Protein 3FWB (pdb70)

Foldseek 3Di:
DPDVLVVPADPVRLVQLVVLLVVLPPVVPQKAAQVSLQSSCVSVVDHDDPVVSQVLQVVQVPDPPRIDGSVSSSVVVSVVNVVDDLLVVLQVVQCQLVVVPPQWRALVSQVVVCVVVVHDDDSVVSQCVCVVQPPPVPSTGGSVSSSVVSVVD/DVVVVVVVVVVVVVVVVVVVVVVVVVVVVVVVVVVVVVVVVVVCVVVVVVVVVD/DCVVVVLVVVCVVVCVVVVLVVLLVVLCVVVCLVVVLVCLLVVLVVVDPDPDPVVSCVVSVVVSVVPDDPVSVVVSVVSVVVSVVVPDDD

Organism: Saccharomyces cerevisiae (strain ATCC 204508 / S288c) (NCBI:txid559292)

InterPro domains:
  IPR002048 EF-hand domain [PF13499] (23-85)
  IPR002048 EF-hand domain [PF13499] (96-158)
  IPR002048 EF-hand domain [PS50222] (20-55)
  IPR002048 EF-hand domain [PS50222] (93-128)
  IPR002048 EF-hand domain [PS50222] (129-161)
  IPR002048 EF-hand domain [SM00054] (24-52)
  IPR002048 EF-hand domain [SM00054] (60-88)
  IPR002048 EF-hand domain [SM00054] (97-125)
  IPR002048 EF-hand domain [SM00054] (133-161)
  IPR002048 EF-hand domain [cd00051] (97-157)
  IPR011992 EF-hand domain pair [SSF47473] (17-159)
  IPR018247 EF-Hand 1, calcium-binding site [PS00018] (33-45)
  IPR018247 EF-Hand 1, calcium-binding site [PS00018] (142-154)
  IPR050230 Calmodulin/Myosin light chain/Troponin C-like [PTHR23048] (16-157)

GO terms:
  GO:0005825 half bridge of spindle pole body (C, IDA)
  GO:0070390 transcription export complex 2 (C, IDA)
  GO:0043161 proteasome-mediated ubiquitin-dependent protein catabolic process (P, IMP)
  GO:0030474 spindle pole body duplication (P, IMP)
  GO:0042802 identical protein binding (F, IPI)
  GO:0005515 protein binding (F, IPI)
  GO:0048193 Golgi vesicle transport (P, IDA)
  GO:0005635 nuclear envelope (C, EXP)

Solvent-accessible surface area: 17112 Å² total; per-residue (Å²): 158,98,34,87,13,59,98,110,9,99,132,64,23,43,93,11,0,114,67,1,6,47,19,0,12,78,111,132,55,26,46,0,60,50,95,35,0,81,8,0,2,43,0,1,46,31,129,30,46,137,171,73,1,83,93,28,6,95,125,63,33,107,112,60,130,127,38,2,94,54,76,22,0,34,26,10,0,0,82,61,3,66,176,41,82,94,78,66,15,6,79,138,0,6,95,39,0,5,68,54,141,84,38,78,0,18,49,121,1,0,99,61,0,4,174,72,48,64,56,124,41,75,62,108,80,4,131,38,14,7,138,129,50,28,137,84,68,67,48,53,0,38,60,111,5,0,30,50,4,4,79,127,105,97,158,76,86,169,53,122,82,52,4,50,68,1,0,111,82,13,3,66,57,4,9,76,67,37,0,62,43,12,0,6,49,2,9,0,60,34,39,24,43,52,25,4,24,103,36,7,0,58,68,2,79,93,85,113,153,81,48,71,123,6,83,120,98,3,94,126,46,32,41,6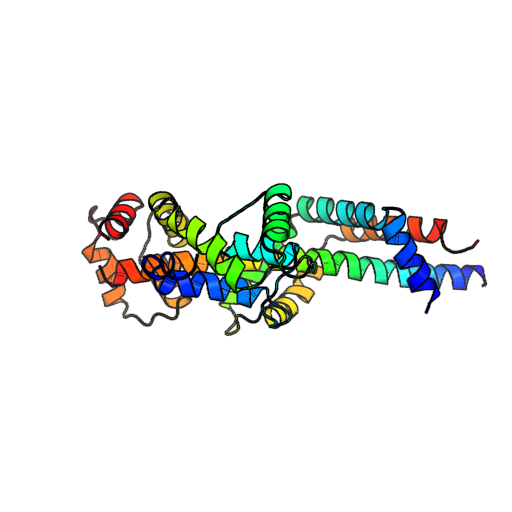5,117,106,3,12,66,64,2,97,52,74,1,122,148,50,25,0,34,93,71,0,46,87,34,0,118,55,16,44,103,135,44,188,25,88,77,15,87,87,0,15,70,46,0,38,72,98,0,66,148,86,17,41,101,77,5,68,90,47,0,15,128,54,0,88,104,20,0,90,159,46,17,127,162

B-factor: mean 58.98, std 15.82, range [30.56, 118.45]

Structure (mmCIF, N/CA/C/O backbone):
data_3FWB
#
_entry.id   3FWB
#
_cell.length_a   53.535
_cell.length_b   60.062
_cell.length_c   77.300
_cell.angle_alpha   90.000
_cell.angle_beta   108.670
_cell.angle_gamma   90.000
#
_symmetry.space_group_name_H-M   'P 1 21 1'
#
loop_
_entity.id
_entity.type
_entity.pdbx_description
1 polymer 'Cell division control protein 31'
2 polymer 'Nuclear mRNA export protein SAC3'
3 polymer 'Protein SUS1'
4 water water
#
loop_
_atom_site.group_PDB
_atom_site.id
_atom_site.type_symbol
_atom_site.label_atom_id
_atom_site.label_alt_id
_atom_site.label_comp_id
_atom_site.label_asym_id
_atom_site.label_entity_id
_atom_site.label_seq_id
_atom_site.pdbx_PDB_ins_code
_atom_site.Cartn_x
_atom_site.Cartn_y
_atom_site.Cartn_z
_atom_site.occupancy
_atom_site.B_iso_or_equiv
_atom_site.auth_seq_id
_atom_site.auth_comp_id
_atom_site.auth_asym_id
_atom_site.auth_atom_id
_atom_site.pdbx_PDB_model_num
ATOM 1 N N . GLN A 1 9 ? 19.906 2.074 2.485 1.00 115.53 9 GLN A N 1
ATOM 2 C CA . GLN A 1 9 ? 20.038 3.444 1.909 1.00 118.45 9 GLN A CA 1
ATOM 3 C C . GLN A 1 9 ? 18.835 4.316 2.316 1.00 116.41 9 GLN A C 1
ATOM 4 O O . GLN A 1 9 ? 17.792 4.306 1.656 1.00 112.00 9 GLN A O 1
ATOM 10 N N . SER A 1 10 ? 18.995 5.057 3.416 1.00 111.88 10 SER A N 1
ATOM 11 C CA . SER A 1 10 ? 17.902 5.834 4.019 1.00 106.05 10 SER A CA 1
ATOM 12 C C . SER A 1 10 ? 17.612 7.117 3.250 1.00 104.12 10 SER A C 1
ATOM 13 O O . SER A 1 10 ? 18.531 7.884 2.940 1.00 100.58 10 SER A O 1
ATOM 16 N N . GLY A 1 11 ? 16.328 7.351 2.969 1.00 97.45 11 GLY A N 1
ATOM 17 C CA . GLY A 1 11 ? 15.887 8.528 2.213 1.00 88.95 11 GLY A CA 1
ATOM 18 C C . GLY A 1 11 ? 15.144 8.178 0.927 1.00 74.48 11 GLY A C 1
ATOM 19 O O . GLY A 1 11 ? 13.947 8.462 0.814 1.00 66.22 11 GLY A O 1
ATOM 20 N N . PRO A 1 12 ? 15.849 7.576 -0.060 1.00 65.94 12 PRO A N 1
ATOM 21 C CA . PRO A 1 12 ? 15.214 7.125 -1.313 1.00 67.86 12 PRO A CA 1
ATOM 22 C C . PRO A 1 12 ? 14.114 6.093 -1.129 1.00 67.47 12 PRO A C 1
ATOM 23 O O . PRO A 1 12 ? 13.273 5.954 -2.006 1.00 84.77 12 PRO A O 1
ATOM 27 N N . LEU A 1 13 ? 14.127 5.372 -0.013 1.00 67.89 13 LEU A N 1
ATOM 28 C CA . LEU A 1 13 ? 13.113 4.364 0.260 1.00 69.33 13 LEU A CA 1
ATOM 29 C C . LEU A 1 13 ? 11.874 4.995 0.899 1.00 72.45 13 LEU A C 1
ATOM 30 O O . LEU A 1 13 ? 10.750 4.759 0.441 1.00 76.10 13 LEU A O 1
ATOM 35 N N . ASN A 1 14 ? 12.066 5.798 1.945 1.00 66.44 14 ASN A N 1
ATOM 36 C CA . ASN A 1 14 ? 10.918 6.325 2.693 1.00 72.66 14 ASN A CA 1
ATOM 37 C C . ASN A 1 14 ? 10.305 7.590 2.085 1.00 75.17 14 ASN A C 1
ATOM 38 O O . ASN A 1 14 ? 9.450 8.225 2.701 1.00 79.12 14 ASN A O 1
ATOM 43 N N . SER A 1 15 ? 10.734 7.944 0.874 1.00 73.85 15 SER A N 1
ATOM 44 C CA . SER A 1 15 ? 9.999 8.906 0.064 1.00 73.48 15 SER A CA 1
ATOM 45 C C . SER A 1 15 ? 8.992 8.169 -0.820 1.00 69.19 15 SER A C 1
ATOM 46 O O . SER A 1 15 ? 7.963 8.738 -1.180 1.00 73.73 15 SER A O 1
ATOM 49 N N . GLU A 1 16 ? 9.284 6.911 -1.160 1.00 63.35 16 GLU A N 1
ATOM 50 C CA . GLU A 1 16 ? 8.362 6.096 -1.973 1.00 68.14 16 GLU A CA 1
ATOM 51 C C . GLU A 1 16 ? 7.559 5.037 -1.199 1.00 67.36 16 GLU A C 1
ATOM 52 O O . GLU A 1 16 ? 6.746 4.337 -1.800 1.00 70.50 16 GLU A O 1
ATOM 58 N N . LEU A 1 17 ? 7.779 4.915 0.110 1.00 59.32 17 LEU A N 1
ATOM 59 C CA . LEU A 1 17 ? 6.910 4.097 0.956 1.00 57.01 17 LEU A CA 1
ATOM 60 C C . LEU A 1 17 ? 5.762 4.982 1.402 1.00 55.55 17 LEU A C 1
ATOM 61 O O . LEU A 1 17 ? 5.971 6.153 1.718 1.00 54.07 17 LEU A O 1
ATOM 66 N N . LEU A 1 18 ? 4.557 4.421 1.441 1.00 52.86 18 LEU A N 1
ATOM 67 C CA . LEU A 1 18 ? 3.415 5.113 2.032 1.00 56.35 18 LEU A CA 1
ATOM 68 C C . LEU A 1 18 ? 3.565 5.100 3.550 1.00 56.38 18 LEU A C 1
ATOM 69 O O . LEU A 1 18 ? 4.206 4.207 4.102 1.00 61.33 18 LEU A O 1
ATOM 74 N N . GLU A 1 19 ? 2.957 6.070 4.225 1.00 52.67 19 GLU A N 1
ATOM 75 C CA . GLU A 1 19 ? 2.987 6.092 5.682 1.00 55.54 19 GLU A CA 1
ATOM 76 C C . GLU A 1 19 ? 2.428 4.800 6.287 1.00 54.42 19 GLU A C 1
ATOM 77 O O . GLU A 1 19 ? 2.943 4.318 7.302 1.00 57.77 19 GLU A O 1
ATOM 83 N N . GLU A 1 20 ? 1.387 4.243 5.666 1.00 48.51 20 GLU A N 1
ATOM 84 C CA . GLU A 1 20 ? 0.764 3.020 6.167 1.00 52.98 20 GLU A CA 1
ATOM 85 C C . GLU A 1 20 ? 1.747 1.866 6.011 1.00 49.20 20 GLU A C 1
ATOM 86 O O . GLU A 1 20 ? 1.742 0.954 6.808 1.00 45.29 20 GLU A O 1
ATOM 92 N N . GLN A 1 21 ? 2.599 1.921 4.993 1.00 51.58 21 GLN A N 1
ATOM 93 C CA . GLN A 1 21 ? 3.599 0.877 4.783 1.00 53.10 21 GLN A CA 1
ATOM 94 C C . GLN A 1 21 ? 4.726 0.963 5.801 1.00 45.31 21 GLN A C 1
ATOM 95 O O . GLN A 1 21 ? 5.308 -0.051 6.169 1.00 56.76 21 GLN A O 1
ATOM 101 N N . LYS A 1 22 ? 5.035 2.170 6.248 1.00 41.83 22 LYS A N 1
ATOM 102 C CA . LYS A 1 22 ? 6.072 2.368 7.254 1.00 46.39 22 LYS A CA 1
ATOM 103 C C . LYS A 1 22 ? 5.602 1.890 8.632 1.00 45.65 22 LYS A C 1
ATOM 104 O O . LYS A 1 22 ? 6.367 1.254 9.358 1.00 44.68 22 LYS A O 1
ATOM 110 N N . GLN A 1 23 ? 4.349 2.200 8.980 1.00 46.15 23 GLN A N 1
ATOM 111 C CA . GLN A 1 23 ? 3.677 1.600 10.142 1.00 49.83 23 GLN A CA 1
ATOM 112 C C . GLN A 1 23 ? 3.695 0.066 10.116 1.00 51.25 23 GLN A C 1
ATOM 113 O O . GLN A 1 23 ? 4.007 -0.572 11.127 1.00 49.68 23 GLN A O 1
ATOM 119 N N . GLU A 1 24 ? 3.328 -0.514 8.975 1.00 40.48 24 GLU A N 1
ATOM 120 C CA . GLU A 1 24 ? 3.329 -1.956 8.816 1.00 40.33 24 GLU A CA 1
ATOM 121 C C . GLU A 1 24 ? 4.695 -2.543 9.189 1.00 42.26 24 GLU A C 1
ATOM 122 O O . GLU A 1 24 ? 4.772 -3.518 9.940 1.00 41.95 24 GLU A O 1
ATOM 128 N N . ILE A 1 25 ? 5.770 -1.930 8.692 1.00 44.77 25 ILE A N 1
ATOM 129 C CA . ILE A 1 25 ? 7.117 -2.427 8.972 1.00 46.12 25 ILE A CA 1
ATOM 130 C C . ILE A 1 25 ? 7.411 -2.312 10.460 1.00 52.30 25 ILE A C 1
ATOM 131 O O . ILE A 1 25 ? 7.821 -3.287 11.096 1.00 56.16 25 ILE A O 1
ATOM 136 N N . TYR A 1 26 ? 7.202 -1.115 11.005 1.00 45.81 26 TYR A N 1
ATOM 137 C CA . TYR A 1 26 ? 7.416 -0.868 12.427 1.00 49.80 26 TYR A CA 1
ATOM 138 C C . TYR A 1 26 ? 6.610 -1.824 13.324 1.00 49.59 26 TYR A C 1
ATOM 139 O O . TYR A 1 26 ? 7.150 -2.404 14.271 1.00 51.05 26 TYR A O 1
ATOM 148 N N . GLU A 1 27 ? 5.322 -1.984 13.032 1.00 48.73 27 GLU A N 1
ATOM 149 C CA . GLU A 1 27 ? 4.462 -2.828 13.857 1.00 46.16 27 GLU A CA 1
ATOM 150 C C . GLU A 1 27 ? 4.900 -4.292 13.808 1.00 46.12 27 GLU A C 1
ATOM 151 O O . GLU A 1 27 ? 4.813 -4.985 14.823 1.00 51.90 27 GLU A O 1
ATOM 157 N N . ALA A 1 28 ? 5.379 -4.752 12.645 1.00 43.12 28 ALA A N 1
ATOM 158 C CA . ALA A 1 28 ? 5.775 -6.169 12.471 1.00 39.91 28 ALA A CA 1
ATOM 159 C C . ALA A 1 28 ? 7.039 -6.522 13.244 1.00 49.20 28 ALA A C 1
ATOM 160 O O . ALA A 1 28 ? 7.173 -7.642 13.757 1.00 45.82 28 ALA A O 1
ATOM 162 N N . PHE A 1 29 ? 7.968 -5.573 13.300 1.00 42.95 29 PHE A N 1
ATOM 163 C CA . PHE A 1 29 ? 9.156 -5.681 14.149 1.00 47.62 29 PHE A CA 1
ATOM 164 C C . PHE A 1 29 ? 8.803 -5.641 15.656 1.00 46.07 29 PHE A C 1
ATOM 165 O O . PHE A 1 29 ? 9.187 -6.552 16.384 1.00 45.05 29 PHE A O 1
ATOM 173 N N . SER A 1 30 ? 8.083 -4.598 16.103 1.00 45.58 30 SER A N 1
ATOM 174 C CA . SER A 1 30 ? 7.696 -4.428 17.528 1.00 47.53 30 SER A CA 1
ATOM 175 C C . SER A 1 30 ? 7.028 -5.657 18.099 1.00 44.96 30 SER A C 1
ATOM 176 O O . SER A 1 30 ? 7.216 -5.973 19.270 1.00 47.44 30 SER A O 1
ATOM 179 N N . LEU A 1 31 ? 6.230 -6.334 17.278 1.00 34.05 31 LEU A N 1
ATOM 180 C CA . LEU A 1 31 ? 5.419 -7.454 17.763 1.00 44.25 31 LEU A CA 1
ATOM 181 C C . LEU A 1 31 ? 6.286 -8.594 18.295 1.00 38.07 31 LEU A C 1
ATOM 182 O O . LEU A 1 31 ? 5.908 -9.272 19.254 1.00 43.38 31 LEU A O 1
ATOM 187 N N . PHE A 1 32 ? 7.456 -8.775 17.686 1.00 40.08 32 PHE A N 1
ATOM 188 C CA . PHE A 1 32 ? 8.357 -9.879 18.012 1.00 40.47 32 PHE A CA 1
ATOM 189 C C . PHE A 1 32 ? 9.680 -9.426 18.647 1.00 48.35 32 PHE A C 1
ATOM 190 O O . PHE A 1 32 ? 10.581 -10.244 18.888 1.00 50.83 32 PHE A O 1
ATOM 198 N N . ASP A 1 33 ? 9.795 -8.128 18.919 1.00 48.90 33 ASP A N 1
ATOM 199 C CA . ASP A 1 33 ? 10.893 -7.604 19.720 1.00 52.02 33 ASP A CA 1
ATOM 200 C C . ASP A 1 33 ? 10.471 -7.749 21.189 1.00 47.33 33 ASP A C 1
ATOM 201 O O . ASP A 1 33 ? 9.893 -6.843 21.775 1.00 42.49 33 ASP A O 1
ATOM 206 N N . MET A 1 34 ? 10.734 -8.916 21.761 1.00 49.03 34 MET A N 1
ATOM 207 C CA . MET A 1 34 ? 10.175 -9.282 23.061 1.00 54.43 34 MET A CA 1
ATOM 208 C C . MET A 1 34 ? 10.906 -8.462 24.125 1.00 55.75 34 MET A C 1
ATOM 209 O O . MET A 1 34 ? 10.350 -8.030 25.136 1.00 49.39 34 MET A O 1
ATOM 214 N N . ASN A 1 35 ? 12.180 -8.268 23.837 1.00 60.51 35 ASN A N 1
ATOM 215 C CA . ASN A 1 35 ? 13.105 -7.419 24.571 1.00 58.94 35 ASN A CA 1
ATOM 216 C C . ASN A 1 35 ? 12.745 -5.928 24.644 1.00 59.04 35 ASN A C 1
ATOM 217 O O . ASN A 1 35 ? 13.257 -5.202 25.472 1.00 59.43 35 ASN A O 1
ATOM 222 N N . ASN A 1 36 ? 11.908 -5.472 23.726 1.00 60.55 36 ASN A N 1
ATOM 223 C CA . ASN A 1 36 ? 11.835 -4.068 23.357 1.00 61.46 36 ASN A CA 1
ATOM 224 C C . ASN A 1 36 ? 13.191 -3.368 23.257 1.00 62.15 36 ASN A C 1
ATOM 225 O O . ASN A 1 36 ? 13.344 -2.245 23.729 1.00 71.58 36 ASN A O 1
ATOM 230 N N . ASP A 1 37 ? 14.157 -4.018 22.604 1.00 57.88 37 ASP A N 1
ATOM 231 C CA . ASP A 1 37 ? 15.530 -3.493 22.494 1.00 52.15 37 ASP A CA 1
ATOM 232 C C . ASP A 1 37 ? 15.974 -3.106 21.076 1.00 53.54 37 ASP A C 1
ATOM 233 O O . ASP A 1 37 ? 17.144 -2.772 20.863 1.00 56.06 37 ASP A O 1
ATOM 238 N N . GLY A 1 38 ? 15.056 -3.166 20.115 1.00 52.12 38 GLY A N 1
ATOM 239 C CA . GLY A 1 38 ? 15.362 -2.849 18.720 1.00 46.88 38 GLY A CA 1
ATOM 240 C C . GLY A 1 38 ? 16.256 -3.847 18.000 1.00 45.65 38 GLY A C 1
ATOM 241 O O . GLY A 1 38 ? 16.964 -3.479 17.059 1.00 50.10 38 GLY A O 1
ATOM 242 N N . PHE A 1 39 ? 16.214 -5.105 18.435 1.00 44.70 39 PHE A N 1
ATOM 243 C CA . PHE A 1 39 ? 16.967 -6.201 17.809 1.00 47.40 39 PHE A CA 1
ATOM 244 C C . PHE A 1 39 ? 16.113 -7.476 17.783 1.00 49.25 39 PHE A C 1
ATOM 245 O O . PHE A 1 39 ? 15.276 -7.695 18.668 1.00 48.04 39 PHE A O 1
ATOM 253 N N . LEU A 1 40 ? 16.328 -8.308 16.769 1.00 46.01 40 LEU A N 1
ATOM 254 C CA . LEU A 1 40 ? 15.636 -9.588 16.654 1.00 43.85 40 LEU A CA 1
ATOM 255 C C . LEU A 1 40 ? 16.624 -10.706 16.366 1.00 38.10 40 LEU A C 1
ATOM 256 O O . LEU A 1 40 ? 17.564 -10.517 15.605 1.00 43.16 40 LEU A O 1
ATOM 261 N N . ASP A 1 41 ? 16.403 -11.872 16.964 1.00 37.55 41 ASP A N 1
ATOM 262 C CA . ASP A 1 41 ? 17.185 -13.057 16.622 1.00 45.28 41 ASP A CA 1
ATOM 263 C C . ASP A 1 41 ? 16.522 -13.772 15.442 1.00 49.72 41 ASP A C 1
ATOM 264 O O . ASP A 1 41 ? 15.533 -13.287 14.892 1.00 45.89 41 ASP A O 1
ATOM 269 N N . TYR A 1 42 ? 17.073 -14.923 15.068 1.00 51.89 42 TYR A N 1
ATOM 270 C CA . TYR A 1 42 ? 16.681 -15.618 13.850 1.00 47.64 42 TYR A CA 1
ATOM 271 C C 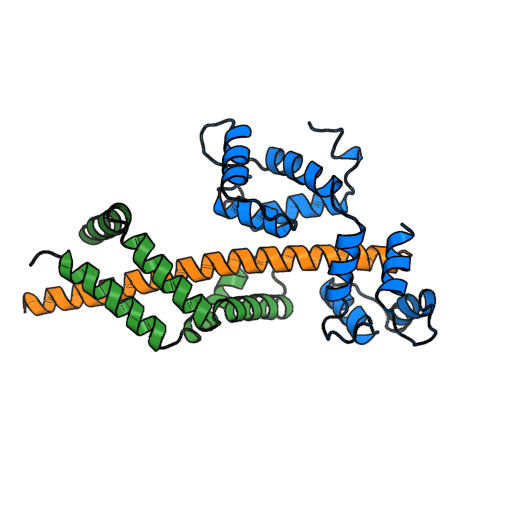. TYR A 1 42 ? 15.181 -15.934 13.773 1.00 47.62 42 TYR A C 1
ATOM 272 O O . TYR A 1 42 ? 14.516 -15.536 12.813 1.00 48.41 42 TYR A O 1
ATOM 281 N N . HIS A 1 43 ? 14.663 -16.659 14.762 1.00 41.32 43 HIS A N 1
ATOM 282 C CA . HIS A 1 43 ? 13.252 -17.058 14.753 1.00 49.62 43 HIS A CA 1
ATOM 283 C C . HIS A 1 43 ? 12.344 -15.839 14.802 1.00 44.06 43 HIS A C 1
ATOM 284 O O . HIS A 1 43 ? 11.322 -15.814 14.129 1.00 46.60 43 HIS A O 1
ATOM 291 N N . GLU A 1 44 ? 12.727 -14.825 15.574 1.00 48.27 44 GLU A N 1
ATOM 292 C CA . GLU A 1 44 ? 11.977 -13.559 15.604 1.00 48.91 44 GLU A CA 1
ATOM 293 C C . GLU A 1 44 ? 11.930 -12.855 14.245 1.00 44.08 44 GLU A C 1
ATOM 294 O O . GLU A 1 44 ? 10.890 -12.338 13.850 1.00 45.16 44 GLU A O 1
ATOM 300 N N . LEU A 1 45 ? 13.050 -12.852 13.533 1.00 37.96 45 LEU A N 1
ATOM 301 C CA . LEU A 1 45 ? 13.130 -12.235 12.223 1.00 41.21 45 LEU A CA 1
ATOM 302 C C . LEU A 1 45 ? 12.250 -12.999 11.227 1.00 38.13 45 LEU A C 1
ATOM 303 O O . LEU A 1 45 ? 11.374 -12.424 10.585 1.00 39.64 45 LEU A O 1
ATOM 308 N N . LYS A 1 46 ? 12.470 -14.301 11.138 1.00 35.91 46 LYS A N 1
ATOM 309 C CA . LYS A 1 46 ? 11.619 -15.175 10.346 1.00 39.85 46 LYS A CA 1
ATOM 310 C C . LYS A 1 46 ? 10.139 -14.809 10.470 1.00 43.49 46 LYS A C 1
ATOM 311 O O . LYS A 1 46 ? 9.464 -14.636 9.441 1.00 37.42 46 LYS A O 1
ATOM 317 N N . VAL A 1 47 ? 9.633 -14.674 11.703 1.00 34.86 47 VAL A N 1
ATOM 318 C CA . VAL A 1 47 ? 8.188 -14.449 11.876 1.00 43.15 47 VAL A CA 1
ATOM 319 C C . VAL A 1 47 ? 7.814 -12.999 11.579 1.00 44.19 47 VAL A C 1
ATOM 320 O O . VAL A 1 47 ? 6.706 -12.731 11.103 1.00 41.97 47 VAL A O 1
ATOM 324 N N . ALA A 1 48 ? 8.745 -12.079 11.821 1.00 36.40 48 ALA A N 1
ATOM 325 C CA . ALA A 1 48 ? 8.524 -10.671 11.510 1.00 43.98 48 ALA A CA 1
ATOM 326 C C . ALA A 1 48 ? 8.336 -10.472 9.997 1.00 45.27 48 ALA A C 1
ATOM 327 O O . ALA A 1 48 ? 7.417 -9.785 9.561 1.00 41.12 48 ALA A O 1
ATOM 329 N N . MET A 1 49 ? 9.202 -11.102 9.211 1.00 41.05 49 MET A N 1
ATOM 330 C CA . MET A 1 49 ? 9.082 -11.122 7.758 1.00 37.88 49 MET A CA 1
ATOM 331 C C . MET A 1 49 ? 7.771 -11.792 7.309 1.00 39.73 49 MET A C 1
ATOM 332 O O . MET A 1 49 ? 7.087 -11.305 6.406 1.00 46.35 49 MET A O 1
ATOM 337 N N . LYS A 1 50 ? 7.422 -12.891 7.958 1.00 38.91 50 LYS A N 1
ATOM 338 C CA . LYS A 1 50 ? 6.172 -13.588 7.685 1.00 48.21 50 LYS A CA 1
ATOM 339 C C . LYS A 1 50 ? 4.982 -12.685 8.004 1.00 48.13 50 LYS A C 1
ATOM 340 O O . LYS A 1 50 ? 3.955 -12.736 7.339 1.00 49.65 50 LYS A O 1
ATOM 346 N N . ALA A 1 51 ? 5.122 -11.840 9.012 1.00 40.74 51 ALA A N 1
ATOM 347 C CA . ALA A 1 51 ? 4.097 -10.844 9.302 1.00 42.60 51 ALA A CA 1
ATOM 348 C C . ALA A 1 51 ? 3.884 -9.829 8.148 1.00 42.96 51 ALA A C 1
ATOM 349 O O . ALA A 1 51 ? 2.818 -9.210 8.054 1.00 37.05 51 ALA A O 1
ATOM 351 N N . LEU A 1 52 ? 4.901 -9.665 7.300 1.00 36.93 52 LEU A N 1
ATOM 352 C CA . LEU A 1 52 ? 4.839 -8.813 6.112 1.00 46.22 52 LEU A CA 1
ATOM 353 C C . LEU A 1 52 ? 4.568 -9.612 4.821 1.00 40.52 52 LEU A C 1
ATOM 354 O O . LEU A 1 52 ? 4.624 -9.063 3.727 1.00 47.89 52 LEU A O 1
ATOM 359 N N . GLY A 1 53 ? 4.296 -10.905 4.950 1.00 46.76 53 GLY A N 1
ATOM 360 C CA . GLY A 1 53 ? 4.015 -11.765 3.799 1.00 35.30 53 GLY A CA 1
ATOM 361 C C . GLY A 1 53 ? 5.243 -12.296 3.072 1.00 39.21 53 GLY A C 1
ATOM 362 O O . GLY A 1 53 ? 5.142 -12.715 1.923 1.00 41.31 53 GLY A O 1
ATOM 363 N N . PHE A 1 54 ? 6.400 -12.294 3.724 1.00 39.69 54 PHE A N 1
ATOM 364 C CA . PHE A 1 54 ? 7.626 -12.804 3.100 1.00 43.33 54 PHE A CA 1
ATOM 365 C C . PHE A 1 54 ? 8.114 -14.086 3.771 1.00 42.12 54 PHE A C 1
ATOM 366 O O . PHE A 1 54 ? 8.365 -14.109 4.969 1.00 45.39 54 PHE A O 1
ATOM 374 N N . GLU A 1 55 ? 8.225 -15.140 2.970 1.00 43.03 55 GLU A N 1
ATOM 375 C CA . GLU A 1 55 ? 8.751 -16.431 3.377 1.00 47.16 55 GLU A CA 1
ATOM 376 C C . GLU A 1 55 ? 10.121 -16.598 2.742 1.00 47.30 55 GLU A C 1
ATOM 377 O O . GLU A 1 55 ? 10.230 -16.807 1.539 1.00 68.86 55 GLU A O 1
ATOM 383 N N . LEU A 1 56 ? 11.172 -16.513 3.535 1.00 53.35 56 LEU A N 1
ATOM 384 C CA . LEU A 1 56 ? 12.502 -16.765 3.028 1.00 51.01 56 LEU A CA 1
ATOM 385 C C . LEU A 1 56 ? 13.015 -18.099 3.527 1.00 48.80 56 LEU A C 1
ATOM 386 O O . LEU A 1 56 ? 12.655 -18.533 4.622 1.00 53.46 56 LEU A O 1
ATOM 391 N N . PRO A 1 57 ? 13.871 -18.753 2.727 1.00 53.40 57 PRO A N 1
ATOM 392 C CA . PRO A 1 57 ? 14.563 -19.958 3.195 1.00 48.41 57 PRO A CA 1
ATOM 393 C C . PRO A 1 57 ? 15.616 -19.633 4.250 1.00 44.47 57 PRO A C 1
ATOM 394 O O . PRO A 1 57 ? 16.020 -18.484 4.379 1.00 47.47 57 PRO A O 1
ATOM 398 N N . LYS A 1 58 ? 16.047 -20.643 4.995 1.00 46.92 58 LYS A N 1
ATOM 399 C CA . LYS A 1 58 ? 17.012 -20.461 6.085 1.00 50.86 58 LYS A CA 1
ATOM 400 C C . LYS A 1 58 ? 18.244 -19.720 5.571 1.00 51.62 58 LYS A C 1
ATOM 401 O O . LYS A 1 58 ? 18.699 -18.756 6.174 1.00 54.53 58 LYS A O 1
ATOM 407 N N . ARG A 1 59 ? 18.763 -20.187 4.440 1.00 50.51 59 ARG A N 1
ATOM 408 C CA . ARG A 1 59 ? 19.993 -19.660 3.860 1.00 51.43 59 ARG A CA 1
ATOM 409 C C . ARG A 1 59 ? 19.944 -18.151 3.667 1.00 52.78 59 ARG A C 1
ATOM 410 O O . ARG A 1 59 ? 20.909 -17.463 4.000 1.00 54.77 59 ARG A O 1
ATOM 418 N N . GLU A 1 60 ? 18.832 -17.635 3.141 1.00 52.59 60 GLU A N 1
ATOM 419 C CA . GLU A 1 60 ? 18.704 -16.193 2.879 1.00 55.38 60 GLU A CA 1
ATOM 420 C C . GLU A 1 60 ? 18.559 -15.389 4.159 1.00 53.04 60 GLU A C 1
ATOM 421 O O . GLU A 1 60 ? 19.037 -14.261 4.252 1.00 46.90 60 GLU A O 1
ATOM 427 N N . ILE A 1 61 ? 17.863 -15.954 5.135 1.00 52.39 61 ILE A N 1
ATOM 428 C CA . ILE A 1 61 ? 17.695 -15.259 6.402 1.00 56.59 61 ILE A CA 1
ATOM 429 C C . ILE A 1 61 ? 19.065 -15.143 7.068 1.00 51.56 61 ILE A C 1
ATOM 430 O O . ILE A 1 61 ? 19.472 -14.050 7.446 1.00 50.68 61 ILE A O 1
ATOM 435 N N . LEU A 1 62 ? 19.783 -16.261 7.169 1.00 52.00 62 LEU A N 1
ATOM 436 C CA . LEU A 1 62 ? 21.122 -16.275 7.770 1.00 50.35 62 LEU A CA 1
ATOM 437 C C . LEU A 1 62 ? 22.045 -15.275 7.087 1.00 52.00 62 LEU A C 1
ATOM 438 O O . LEU A 1 62 ? 22.691 -14.463 7.751 1.00 54.85 62 LEU A O 1
ATOM 443 N N . ASP A 1 63 ? 22.080 -15.316 5.762 1.00 51.10 63 ASP A N 1
ATOM 444 C CA . ASP A 1 63 ? 22.896 -14.381 4.987 1.00 56.81 63 ASP A CA 1
ATOM 445 C C . ASP A 1 63 ? 22.498 -12.918 5.182 1.00 58.87 63 ASP A C 1
ATOM 446 O O . ASP A 1 63 ? 23.346 -12.032 5.080 1.00 59.23 63 ASP A O 1
ATOM 451 N N . LEU A 1 64 ? 21.216 -12.661 5.441 1.00 56.32 64 LEU A N 1
ATOM 452 C CA . LEU A 1 64 ? 20.752 -11.293 5.679 1.00 53.22 64 LEU A CA 1
ATOM 453 C C . LEU A 1 64 ? 21.268 -10.779 7.017 1.00 55.79 64 LEU A C 1
ATOM 454 O O . LEU A 1 64 ? 21.650 -9.616 7.132 1.00 51.87 64 LEU A O 1
ATOM 459 N N . ILE A 1 65 ? 21.255 -11.646 8.027 1.00 60.35 65 ILE A N 1
ATOM 460 C CA . ILE A 1 65 ? 21.756 -11.300 9.358 1.00 60.74 65 ILE A CA 1
ATOM 461 C C . ILE A 1 65 ? 23.251 -11.053 9.264 1.00 60.27 65 ILE A C 1
ATOM 462 O O . ILE A 1 65 ? 23.740 -10.015 9.691 1.00 57.05 65 ILE A O 1
ATOM 467 N N . ASP A 1 66 ? 23.957 -12.013 8.670 1.00 69.19 66 ASP A N 1
ATOM 468 C CA . ASP A 1 66 ? 25.399 -11.914 8.451 1.00 65.21 66 ASP A CA 1
ATOM 469 C C . ASP A 1 66 ? 25.775 -10.688 7.636 1.00 63.41 66 ASP A C 1
ATOM 470 O O . ASP A 1 66 ? 26.825 -10.111 7.873 1.00 68.71 66 ASP A O 1
ATOM 475 N N . GLU A 1 67 ? 24.938 -10.275 6.688 1.00 56.35 67 GLU A N 1
ATOM 476 C CA . GLU A 1 67 ? 25.272 -9.084 5.924 1.00 55.98 67 GLU A CA 1
ATOM 477 C C . GLU A 1 67 ? 25.248 -7.852 6.801 1.00 56.65 67 GLU A C 1
ATOM 478 O O . GLU A 1 67 ? 26.154 -7.031 6.732 1.00 64.36 67 GLU A O 1
ATOM 484 N N . TYR A 1 68 ? 24.216 -7.718 7.623 1.00 57.09 68 TYR A N 1
ATOM 485 C CA . TYR A 1 68 ? 24.006 -6.482 8.367 1.00 55.94 68 TYR A CA 1
ATOM 486 C C . TYR A 1 68 ? 24.511 -6.531 9.807 1.00 54.43 68 TYR A C 1
ATOM 487 O O . TYR A 1 68 ? 24.312 -5.571 10.548 1.00 58.52 68 TYR A O 1
ATOM 496 N N . ASP A 1 69 ? 25.188 -7.614 10.193 1.00 50.21 69 ASP A N 1
ATOM 497 C CA . ASP A 1 69 ? 25.565 -7.817 11.590 1.00 50.96 69 ASP A CA 1
ATOM 498 C C . ASP A 1 69 ? 26.748 -6.946 12.023 1.00 62.44 69 ASP A C 1
ATOM 499 O O . ASP A 1 69 ? 27.871 -7.440 12.192 1.00 56.48 69 ASP A O 1
ATOM 504 N N . SER A 1 70 ? 26.473 -5.661 12.251 1.00 61.41 70 SER A N 1
ATOM 505 C CA . SER A 1 70 ? 27.499 -4.681 12.627 1.00 64.50 70 SER A CA 1
ATOM 506 C C . SER A 1 70 ? 28.324 -5.032 13.863 1.00 68.17 70 SER A C 1
ATOM 507 O O . SER A 1 70 ? 29.371 -4.423 14.085 1.00 70.40 70 SER A O 1
ATOM 510 N N . GLU A 1 71 ? 27.866 -5.993 14.664 1.00 74.06 71 GLU A N 1
ATOM 511 C CA . GLU A 1 71 ? 28.425 -6.193 16.000 1.00 76.07 71 GLU A CA 1
ATOM 512 C C . GLU A 1 71 ? 28.704 -7.644 16.387 1.00 70.03 71 GLU A C 1
ATOM 513 O O . GLU A 1 71 ? 28.970 -7.931 17.548 1.00 73.54 71 GLU A O 1
ATOM 519 N N . GLY A 1 72 ? 28.664 -8.555 15.421 1.00 75.00 72 GLY A N 1
ATOM 520 C CA . GLY A 1 72 ? 28.942 -9.968 15.677 1.00 76.67 72 GLY A CA 1
ATOM 521 C C . GLY A 1 72 ? 27.951 -10.643 16.611 1.00 79.79 72 GLY A C 1
ATOM 522 O O . GLY A 1 72 ? 28.191 -11.768 17.067 1.00 82.07 72 GLY A O 1
ATOM 523 N N . ARG A 1 73 ? 26.827 -9.972 16.871 1.00 80.20 73 ARG A N 1
ATOM 524 C CA . ARG A 1 73 ? 25.838 -10.445 17.839 1.00 77.55 73 ARG A CA 1
ATOM 525 C C . ARG A 1 73 ? 24.834 -11.443 17.257 1.00 77.19 73 ARG A C 1
ATOM 526 O O . ARG A 1 73 ? 24.051 -12.022 18.009 1.00 72.83 73 ARG A O 1
ATOM 534 N N . HIS A 1 74 ? 24.864 -11.646 15.936 1.00 74.09 74 HIS A N 1
ATOM 535 C CA . HIS A 1 74 ? 23.914 -12.523 15.228 1.00 70.21 74 HIS A CA 1
ATOM 536 C C . HIS A 1 74 ? 22.456 -12.051 15.319 1.00 64.83 74 HIS A C 1
ATOM 537 O O . HIS A 1 74 ? 21.538 -12.864 15.198 1.00 60.44 74 HIS A O 1
ATOM 544 N N . LEU A 1 75 ? 22.248 -10.751 15.522 1.00 57.38 75 LEU A N 1
ATOM 545 C CA . LEU A 1 75 ? 20.904 -10.164 15.583 1.00 56.13 75 LEU A CA 1
ATOM 546 C C . LEU A 1 75 ? 20.675 -9.212 14.408 1.00 49.22 75 LEU A C 1
ATOM 547 O O . LEU A 1 75 ? 21.614 -8.881 13.692 1.00 57.98 75 LEU A O 1
ATOM 552 N N . MET A 1 76 ? 19.432 -8.770 14.215 1.00 45.30 76 MET A N 1
ATOM 553 C CA . MET A 1 76 ? 19.146 -7.725 13.233 1.00 45.03 76 MET A CA 1
ATOM 554 C C . MET A 1 76 ? 18.497 -6.475 13.838 1.00 45.52 76 MET A C 1
ATOM 555 O O . MET A 1 76 ? 17.434 -6.527 14.461 1.00 45.04 76 MET A O 1
ATOM 560 N N . LYS A 1 77 ? 19.161 -5.351 13.589 1.00 47.20 77 LYS A N 1
ATOM 561 C CA . LYS A 1 77 ? 18.759 -4.020 14.026 1.00 51.87 77 LYS A CA 1
ATOM 562 C C . LYS A 1 77 ? 17.459 -3.605 13.333 1.00 47.85 77 LYS A C 1
ATOM 563 O O . LYS A 1 77 ? 17.196 -3.992 12.189 1.00 49.33 77 LYS A O 1
ATOM 569 N N . TYR A 1 78 ? 16.637 -2.824 14.018 1.00 43.04 78 TYR A N 1
ATOM 570 C CA . TYR A 1 78 ? 15.407 -2.317 13.418 1.00 43.77 78 TYR A CA 1
ATOM 571 C C . TYR A 1 78 ? 15.655 -1.532 12.122 1.00 51.67 78 TYR A C 1
ATOM 572 O O . TYR A 1 78 ? 14.942 -1.713 11.124 1.00 57.67 78 TYR A O 1
ATOM 581 N N . ASP A 1 79 ? 16.665 -0.672 12.139 1.00 52.44 79 ASP A N 1
ATOM 582 C CA . ASP A 1 79 ? 17.001 0.160 10.972 1.00 58.40 79 ASP A CA 1
ATOM 583 C C . ASP A 1 79 ? 17.411 -0.640 9.733 1.00 47.26 79 ASP A C 1
ATOM 584 O O . ASP A 1 79 ? 17.183 -0.201 8.616 1.00 48.88 79 ASP A O 1
ATOM 589 N N . ASP A 1 80 ? 18.007 -1.809 9.917 1.00 45.30 80 ASP A N 1
ATOM 590 C CA . ASP A 1 80 ? 18.368 -2.633 8.766 1.00 48.52 80 ASP A CA 1
ATOM 591 C C . ASP A 1 80 ? 17.177 -3.422 8.261 1.00 53.05 80 ASP A C 1
ATOM 592 O O . ASP A 1 80 ? 16.910 -3.458 7.060 1.00 48.16 80 ASP A O 1
ATOM 597 N N . PHE A 1 81 ? 16.452 -4.036 9.186 1.00 53.96 81 PHE A N 1
ATOM 598 C CA . PHE A 1 81 ? 15.152 -4.625 8.884 1.00 52.01 81 PHE A CA 1
ATOM 599 C C . PHE A 1 81 ? 14.255 -3.667 8.079 1.00 54.43 81 PHE A C 1
ATOM 600 O O . PHE A 1 81 ? 13.604 -4.082 7.116 1.00 45.84 81 PHE A O 1
ATOM 608 N N . TYR A 1 82 ? 14.226 -2.392 8.473 1.00 54.41 82 TYR A N 1
ATOM 609 C CA . TYR A 1 82 ? 13.416 -1.383 7.784 1.00 44.55 82 TYR A CA 1
ATOM 610 C C . TYR A 1 82 ? 13.833 -1.236 6.319 1.00 48.85 82 TYR A C 1
ATOM 611 O O . TYR A 1 82 ? 12.994 -1.197 5.428 1.00 53.68 82 TYR A O 1
ATOM 620 N N . ILE A 1 83 ? 15.136 -1.167 6.086 1.00 48.79 83 ILE A N 1
ATOM 621 C CA . ILE A 1 83 ? 15.693 -1.013 4.740 1.00 46.87 83 ILE A CA 1
ATOM 622 C C . ILE A 1 83 ? 15.425 -2.235 3.861 1.00 40.35 83 ILE A C 1
ATOM 623 O O . ILE A 1 83 ? 14.906 -2.110 2.756 1.00 56.13 83 ILE A O 1
ATOM 628 N N . VAL A 1 84 ? 15.752 -3.416 4.365 1.00 45.70 84 VAL A N 1
ATOM 629 C CA . VAL A 1 84 ? 15.553 -4.662 3.620 1.00 46.76 84 VAL A CA 1
ATOM 630 C C . VAL A 1 84 ? 14.077 -4.899 3.300 1.00 47.30 84 VAL A C 1
ATOM 631 O O . VAL A 1 84 ? 13.716 -5.131 2.141 1.00 53.98 84 VAL A O 1
ATOM 635 N N . MET A 1 85 ? 13.220 -4.824 4.312 1.00 43.88 85 MET A N 1
ATOM 636 C CA . MET A 1 85 ? 11.784 -5.043 4.096 1.00 47.74 85 MET A CA 1
ATOM 637 C C . MET A 1 85 ? 11.106 -3.929 3.284 1.00 53.95 85 MET A C 1
ATOM 638 O O . MET A 1 85 ? 10.114 -4.183 2.586 1.00 53.23 85 MET A O 1
ATOM 643 N N . GLY A 1 86 ? 11.633 -2.709 3.374 1.00 49.41 86 GLY A N 1
ATOM 644 C CA . GLY A 1 86 ? 11.119 -1.592 2.583 1.00 45.08 86 GLY A CA 1
ATOM 645 C C . GLY A 1 86 ? 11.215 -1.878 1.101 1.00 48.21 86 GLY A C 1
ATOM 646 O O . GLY A 1 86 ? 10.257 -1.661 0.354 1.00 55.26 86 GLY A O 1
ATOM 647 N N . GLU A 1 87 ? 12.366 -2.391 0.678 1.00 47.98 87 GLU A N 1
ATOM 648 C CA . GLU A 1 87 ? 12.595 -2.713 -0.730 1.00 54.26 87 GLU A CA 1
ATOM 649 C C . GLU A 1 87 ? 11.695 -3.838 -1.224 1.00 51.89 87 GLU A C 1
ATOM 650 O O . GLU A 1 87 ? 11.205 -3.781 -2.351 1.00 53.18 87 GLU A O 1
ATOM 656 N N . LYS A 1 88 ? 11.485 -4.849 -0.381 1.00 43.36 88 LYS A N 1
ATOM 657 C CA . LYS A 1 88 ? 10.653 -5.997 -0.734 1.00 43.78 88 LYS A CA 1
ATOM 658 C C . LYS A 1 88 ? 9.194 -5.590 -0.820 1.00 42.65 88 LYS A C 1
ATOM 659 O O . LYS A 1 88 ? 8.479 -6.045 -1.711 1.00 46.88 88 LYS A O 1
ATOM 665 N N . ILE A 1 89 ? 8.763 -4.715 0.085 1.00 38.65 89 ILE A N 1
ATOM 666 C CA . ILE A 1 89 ? 7.400 -4.181 0.047 1.00 44.83 89 ILE A CA 1
ATOM 667 C C . ILE A 1 89 ? 7.148 -3.451 -1.258 1.00 44.96 89 ILE A C 1
ATOM 668 O O . ILE A 1 89 ? 6.086 -3.606 -1.872 1.00 48.70 89 ILE A O 1
ATOM 673 N N . LEU A 1 90 ? 8.131 -2.662 -1.682 1.00 49.19 90 LEU A N 1
ATOM 674 C CA . LEU A 1 90 ? 8.008 -1.915 -2.931 1.00 49.02 90 LEU A CA 1
ATOM 675 C C . LEU A 1 90 ? 7.895 -2.843 -4.137 1.00 43.83 90 LEU A C 1
ATOM 676 O O . LEU A 1 90 ? 7.295 -2.482 -5.131 1.00 44.53 90 LEU A O 1
ATOM 681 N N . LYS A 1 91 ? 8.449 -4.045 -4.035 1.00 48.99 91 LYS A N 1
ATOM 682 C CA . LYS A 1 91 ? 8.412 -4.996 -5.137 1.00 43.66 91 LYS A CA 1
ATOM 683 C C . LYS A 1 91 ? 7.199 -5.936 -5.074 1.00 47.92 91 LYS A C 1
ATOM 684 O O . LYS A 1 91 ? 7.099 -6.876 -5.870 1.00 48.71 91 LYS A O 1
ATOM 690 N N . ARG A 1 92 ? 6.261 -5.675 -4.161 1.00 42.83 92 ARG A N 1
ATOM 691 C CA . ARG A 1 92 ? 5.054 -6.507 -4.054 1.00 42.55 92 ARG A CA 1
ATOM 692 C C . ARG A 1 92 ? 4.220 -6.432 -5.326 1.00 40.98 92 ARG A C 1
ATOM 693 O O . ARG A 1 92 ? 4.119 -5.376 -5.947 1.00 50.00 92 ARG A O 1
ATOM 701 N N . ASP A 1 93 ? 3.621 -7.554 -5.710 1.00 37.70 93 ASP A N 1
ATOM 702 C CA . ASP A 1 93 ? 2.701 -7.576 -6.841 1.00 40.70 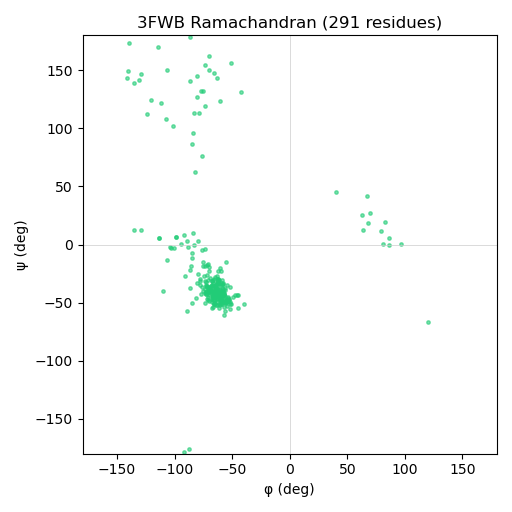93 ASP A CA 1
ATOM 703 C C . ASP A 1 93 ? 1.366 -7.027 -6.336 1.00 45.31 93 ASP A C 1
ATOM 704 O O . ASP A 1 93 ? 0.713 -7.654 -5.495 1.00 42.82 93 ASP A O 1
ATOM 709 N N . PRO A 1 94 ? 0.955 -5.849 -6.833 1.00 41.64 94 PRO A N 1
ATOM 710 C CA . PRO A 1 94 ? -0.244 -5.208 -6.287 1.00 34.28 94 PRO A CA 1
ATOM 711 C C . PRO A 1 94 ? -1.481 -6.048 -6.496 1.00 42.55 94 PRO A C 1
ATOM 712 O O . PRO A 1 94 ? -2.408 -5.988 -5.698 1.00 45.75 94 PRO A O 1
ATOM 716 N N . LEU A 1 95 ? -1.487 -6.818 -7.582 1.00 43.87 95 LEU A N 1
ATOM 717 C CA . LEU A 1 95 ? -2.650 -7.576 -7.974 1.00 41.29 95 LEU A CA 1
ATOM 718 C C . LEU A 1 95 ? -2.775 -8.797 -7.084 1.00 42.36 95 LEU A C 1
ATOM 719 O O . LEU A 1 95 ? -3.873 -9.193 -6.708 1.00 49.24 95 LEU A O 1
ATOM 724 N N . ASP A 1 96 ? -1.647 -9.388 -6.721 1.00 48.45 96 ASP A N 1
ATOM 725 C CA . ASP A 1 96 ? -1.677 -10.498 -5.780 1.00 46.31 96 ASP A CA 1
ATOM 726 C C . ASP A 1 96 ? -2.141 -10.055 -4.378 1.00 46.69 96 ASP A C 1
ATOM 727 O O . ASP A 1 96 ? -2.803 -10.812 -3.659 1.00 49.21 96 ASP A O 1
ATOM 732 N N . GLU A 1 97 ? -1.801 -8.821 -4.011 1.00 39.81 97 GLU A N 1
ATOM 733 C CA . GLU A 1 97 ? -2.235 -8.236 -2.751 1.00 41.38 97 GLU A CA 1
ATOM 734 C C . GLU A 1 97 ? -3.745 -8.064 -2.732 1.00 44.17 97 GLU A C 1
ATOM 735 O O . GLU A 1 97 ? -4.408 -8.452 -1.781 1.00 41.93 97 GLU A O 1
ATOM 741 N N . ILE A 1 98 ? -4.271 -7.452 -3.785 1.00 40.73 98 ILE A N 1
ATOM 742 C CA . ILE A 1 98 ? -5.699 -7.214 -3.897 1.00 45.55 98 ILE A CA 1
ATOM 743 C C . ILE A 1 98 ? -6.483 -8.524 -3.799 1.00 41.47 98 ILE A C 1
ATOM 744 O O . ILE A 1 98 ? -7.508 -8.586 -3.122 1.00 46.10 98 ILE A O 1
ATOM 749 N N . LYS A 1 99 ? -5.984 -9.567 -4.451 1.00 38.23 99 LYS A N 1
ATOM 750 C CA . LYS A 1 99 ? -6.659 -10.879 -4.442 1.00 41.83 99 LYS A CA 1
ATOM 751 C C . LYS A 1 99 ? -6.668 -11.563 -3.065 1.00 38.95 99 LYS A C 1
ATOM 752 O O . LYS A 1 99 ? -7.678 -12.135 -2.664 1.00 42.47 99 LYS A O 1
ATOM 758 N N . ARG A 1 100 ? -5.574 -11.481 -2.324 1.00 44.00 100 ARG A N 1
ATOM 759 C CA . ARG A 1 100 ? -5.575 -11.990 -0.947 1.00 45.43 100 ARG A CA 1
ATOM 760 C C . ARG A 1 100 ? -6.553 -11.202 -0.086 1.00 45.51 100 ARG A C 1
ATOM 761 O O . ARG A 1 100 ? -7.318 -11.781 0.687 1.00 49.72 100 ARG A O 1
ATOM 769 N N . ALA A 1 101 ? -6.549 -9.881 -0.238 1.00 46.64 101 ALA A N 1
ATOM 770 C CA . ALA A 1 101 ? -7.454 -9.023 0.525 1.00 42.16 101 ALA A CA 1
ATOM 771 C C . ALA A 1 101 ? -8.890 -9.420 0.252 1.00 44.96 101 ALA A C 1
ATOM 772 O O . ALA A 1 101 ? -9.727 -9.398 1.161 1.00 40.34 101 ALA A O 1
ATOM 774 N N . PHE A 1 102 ? -9.169 -9.793 -0.999 1.00 46.78 102 PHE A N 1
ATOM 775 C CA . PHE A 1 102 ? -10.509 -10.203 -1.374 1.00 45.03 102 PHE A CA 1
ATOM 776 C C . PHE A 1 102 ? -10.937 -11.453 -0.621 1.00 44.72 102 PHE A C 1
ATOM 777 O O . PHE A 1 102 ? -12.010 -11.467 -0.019 1.00 45.23 102 PHE A O 1
ATOM 785 N N . GLN A 1 103 ? -10.113 -12.499 -0.652 1.00 44.20 103 GLN A N 1
ATOM 786 C CA . GLN A 1 103 ? -10.451 -13.731 0.090 1.00 49.25 103 GLN A CA 1
ATOM 787 C C . GLN A 1 103 ? -10.725 -13.403 1.570 1.00 50.32 103 GLN A C 1
ATOM 788 O O . GLN A 1 103 ? -11.579 -14.030 2.188 1.00 51.38 103 GLN A O 1
ATOM 794 N N . LEU A 1 104 ? -10.006 -12.422 2.125 1.00 45.68 104 LEU A N 1
ATOM 795 C CA . LEU A 1 104 ? -10.143 -12.062 3.540 1.00 41.43 104 LEU A CA 1
ATOM 796 C C . LEU A 1 104 ? -11.434 -11.324 3.888 1.00 51.46 104 LEU A C 1
ATOM 797 O O . LEU A 1 104 ? -11.942 -11.488 5.006 1.00 53.87 104 LEU A O 1
ATOM 802 N N . PHE A 1 105 ? -11.929 -10.488 2.969 1.00 47.34 105 PHE A N 1
ATOM 803 C CA . PHE A 1 105 ? -13.242 -9.855 3.122 1.00 43.21 105 PHE A CA 1
ATOM 804 C C . PHE A 1 105 ? -14.329 -10.920 3.021 1.00 53.04 105 PHE A C 1
ATOM 805 O O . PHE A 1 105 ? -15.260 -10.954 3.832 1.00 60.15 105 PHE A O 1
ATOM 813 N N . ASP A 1 106 ? -14.214 -11.779 2.008 1.00 53.48 106 ASP A N 1
ATOM 814 C CA . ASP A 1 106 ? -15.195 -12.840 1.757 1.00 53.31 106 ASP A CA 1
ATOM 815 C C . ASP A 1 106 ? -14.929 -14.067 2.630 1.00 52.52 106 ASP A C 1
ATOM 816 O O . ASP A 1 106 ? -14.682 -15.166 2.117 1.00 49.97 106 ASP A O 1
ATOM 821 N N . ASP A 1 107 ? -15.013 -13.881 3.947 1.00 51.89 107 ASP A N 1
ATOM 822 C CA . ASP A 1 107 ? -14.607 -14.911 4.902 1.00 56.13 107 ASP A CA 1
ATOM 823 C C . ASP A 1 107 ? -15.603 -16.069 5.067 1.00 53.88 107 ASP A C 1
ATOM 824 O O . ASP A 1 107 ? -15.306 -17.016 5.785 1.00 50.32 107 ASP A O 1
ATOM 829 N N . ASP A 1 108 ? -16.766 -15.985 4.419 1.00 51.91 108 ASP A N 1
ATOM 830 C CA . ASP A 1 108 ? -17.710 -17.121 4.320 1.00 53.73 108 ASP A CA 1
ATOM 831 C C . ASP A 1 108 ? -17.653 -17.787 2.947 1.00 44.73 108 ASP A C 1
ATOM 832 O O . ASP A 1 108 ? -18.358 -18.756 2.698 1.00 46.70 108 ASP A O 1
ATOM 837 N N . HIS A 1 109 ? -16.841 -17.219 2.058 1.00 48.64 109 HIS A N 1
ATOM 838 C CA . HIS A 1 109 ? -16.407 -17.863 0.820 1.00 51.46 109 HIS A CA 1
ATOM 839 C C . HIS A 1 109 ? -17.523 -18.077 -0.183 1.00 53.96 109 HIS A C 1
ATOM 840 O O . HIS A 1 109 ? -17.588 -19.122 -0.840 1.00 49.56 109 HIS A O 1
ATOM 847 N N . THR A 1 110 ? -18.382 -17.071 -0.314 1.00 47.15 110 THR A N 1
ATOM 848 C CA . THR A 1 110 ? -19.464 -17.106 -1.284 1.00 41.47 110 THR A CA 1
ATOM 849 C C . THR A 1 110 ? -18.971 -16.630 -2.644 1.00 45.91 110 THR A C 1
ATOM 850 O O . THR A 1 110 ? -19.666 -16.778 -3.639 1.00 50.35 110 THR A O 1
ATOM 854 N N . GLY A 1 111 ? -17.774 -16.047 -2.685 1.00 54.92 111 GLY A N 1
ATOM 855 C CA . GLY A 1 111 ? -17.225 -15.478 -3.915 1.00 48.57 111 GLY A CA 1
ATOM 856 C C . GLY A 1 111 ? -17.673 -14.050 -4.135 1.00 52.56 111 GLY A C 1
ATOM 857 O O . GLY A 1 111 ? -17.395 -13.451 -5.182 1.00 48.60 111 GLY A O 1
ATOM 858 N N . LYS A 1 112 ? -18.379 -13.503 -3.151 1.00 50.97 112 LYS A N 1
ATOM 859 C CA . LYS A 1 112 ? -18.785 -12.111 -3.185 1.00 54.42 112 LYS A CA 1
ATOM 860 C C . LYS A 1 112 ? -18.679 -11.499 -1.779 1.00 54.65 112 LYS A C 1
ATOM 861 O O . LYS A 1 112 ? -18.931 -12.165 -0.759 1.00 48.75 112 LYS A O 1
ATOM 867 N N . ILE A 1 113 ? -18.266 -10.236 -1.732 1.00 54.82 113 ILE A N 1
ATOM 868 C CA . ILE A 1 113 ? -18.280 -9.465 -0.485 1.00 53.59 113 ILE A CA 1
ATOM 869 C C . ILE A 1 113 ? -19.681 -8.910 -0.291 1.00 49.32 113 ILE A C 1
ATOM 870 O O . ILE A 1 113 ? -20.124 -8.074 -1.076 1.00 48.40 113 ILE A O 1
ATOM 875 N N . SER A 1 114 ? -20.379 -9.388 0.735 1.00 51.62 114 SER A N 1
ATOM 876 C CA . SER A 1 114 ? -21.717 -8.891 1.055 1.00 52.16 114 SER A CA 1
ATOM 877 C C . SER A 1 114 ? -21.626 -7.753 2.069 1.00 56.31 114 SER A C 1
ATOM 878 O O . SER A 1 114 ? -20.531 -7.367 2.481 1.00 56.88 114 SER A O 1
ATOM 881 N N . ILE A 1 115 ? -22.779 -7.221 2.469 1.00 51.17 115 ILE A N 1
ATOM 882 C CA . ILE A 1 115 ? -22.830 -6.236 3.535 1.00 52.79 115 ILE A CA 1
ATOM 883 C C . ILE A 1 115 ? -22.455 -6.874 4.877 1.00 49.30 115 ILE A C 1
ATOM 884 O O . ILE A 1 115 ? -21.806 -6.263 5.711 1.00 51.10 115 ILE A O 1
ATOM 889 N N . LYS A 1 116 ? -22.847 -8.123 5.061 1.00 53.76 116 LYS A N 1
ATOM 890 C CA . LYS A 1 116 ? -22.450 -8.893 6.226 1.00 51.10 116 LYS A CA 1
ATOM 891 C C . LYS A 1 116 ? -20.917 -8.885 6.383 1.00 46.43 116 LYS A C 1
ATOM 892 O O . LYS A 1 116 ? -20.398 -8.614 7.472 1.00 44.89 116 LYS A O 1
ATOM 898 N N . ASN A 1 117 ? -20.202 -9.160 5.294 1.00 46.49 117 ASN A N 1
ATOM 899 C CA . ASN A 1 117 ? -18.735 -9.271 5.329 1.00 46.11 117 ASN A CA 1
ATOM 900 C C . ASN A 1 117 ? -18.087 -7.926 5.615 1.00 45.80 117 ASN A C 1
ATOM 901 O O . ASN A 1 117 ? -17.224 -7.792 6.478 1.00 49.55 117 ASN A O 1
ATOM 906 N N . LEU A 1 118 ? -18.524 -6.929 4.864 1.00 44.14 118 LEU A N 1
ATOM 907 C CA . LEU A 1 118 ? -17.949 -5.599 4.920 1.00 48.27 118 LEU A CA 1
ATOM 908 C C . LEU A 1 118 ? -18.160 -4.961 6.287 1.00 51.01 118 LEU A C 1
ATOM 909 O O . LEU A 1 118 ? -17.285 -4.267 6.798 1.00 60.30 118 LEU A O 1
ATOM 914 N N . ARG A 1 119 ? -19.329 -5.206 6.871 1.00 56.81 119 ARG A N 1
ATOM 915 C CA . ARG A 1 119 ? -19.671 -4.724 8.206 1.00 55.06 119 ARG A CA 1
ATOM 916 C C . ARG A 1 119 ? -18.820 -5.419 9.256 1.00 52.53 119 ARG A C 1
ATOM 917 O O . ARG A 1 119 ? -18.457 -4.822 10.268 1.00 49.88 119 ARG A O 1
ATOM 925 N N . ARG A 1 120 ? -18.512 -6.688 9.010 1.00 50.01 120 ARG A N 1
ATOM 926 C CA . ARG A 1 120 ? -17.665 -7.471 9.910 1.00 52.23 120 ARG A CA 1
ATOM 927 C C . ARG A 1 120 ? -16.199 -6.988 9.885 1.00 54.94 120 ARG A C 1
ATOM 928 O O . ARG A 1 120 ? -15.540 -6.929 10.929 1.00 55.77 120 ARG A O 1
ATOM 936 N N . VAL A 1 121 ? -15.699 -6.644 8.700 1.00 49.96 121 VAL A N 1
ATOM 937 C CA . VAL A 1 121 ? -14.346 -6.098 8.569 1.00 55.10 121 VAL A CA 1
ATOM 938 C C . VAL A 1 121 ? -14.260 -4.724 9.235 1.00 53.29 121 VAL A C 1
ATOM 939 O O . VAL A 1 121 ? -13.306 -4.445 9.947 1.00 46.71 121 VAL A O 1
ATOM 943 N N . ALA A 1 122 ? -15.275 -3.886 9.011 1.00 55.56 122 ALA A N 1
ATOM 944 C CA . ALA A 1 122 ? -15.356 -2.564 9.638 1.00 52.20 122 ALA A CA 1
ATOM 945 C C . ALA A 1 122 ? -15.270 -2.674 11.149 1.00 49.93 122 ALA A C 1
ATOM 946 O O . ALA A 1 122 ? -14.486 -1.973 11.793 1.00 53.16 122 ALA A O 1
ATOM 948 N N . LYS A 1 123 ? -16.071 -3.572 11.702 1.00 48.06 123 LYS A N 1
ATOM 949 C CA . LYS A 1 123 ? -16.109 -3.788 13.142 1.00 56.77 123 LYS A CA 1
ATOM 950 C C . LYS A 1 123 ? -14.759 -4.318 13.626 1.00 51.47 123 LYS A C 1
ATOM 951 O O . LYS A 1 123 ? -14.317 -3.961 14.705 1.00 52.99 123 LYS A O 1
ATOM 957 N N . GLU A 1 124 ? -14.091 -5.139 12.817 1.00 50.41 124 GLU A N 1
ATOM 958 C CA . GLU A 1 124 ? -12.740 -5.605 13.157 1.00 52.78 124 GLU A CA 1
ATOM 959 C C . GLU A 1 124 ? -11.717 -4.466 13.187 1.00 53.81 124 GLU A C 1
ATOM 960 O O . GLU A 1 124 ? -10.878 -4.411 14.085 1.00 46.08 124 GLU A O 1
ATOM 966 N N . LEU A 1 125 ? -11.791 -3.560 12.213 1.00 52.90 125 LEU A N 1
ATOM 967 C CA . LEU A 1 125 ? -10.843 -2.445 12.136 1.00 52.45 125 LEU A CA 1
ATOM 968 C C . LEU A 1 125 ? -11.197 -1.303 13.096 1.00 47.41 125 LEU A C 1
ATOM 969 O O . LEU A 1 125 ? -10.532 -0.263 13.097 1.00 45.73 125 LEU A O 1
ATOM 974 N N . GLY A 1 126 ? -12.244 -1.482 13.901 1.00 52.74 126 GLY A N 1
ATOM 975 C CA . GLY A 1 126 ? -12.718 -0.421 14.809 1.00 47.67 126 GLY A CA 1
ATOM 976 C C . GLY A 1 126 ? -13.322 0.769 14.074 1.00 53.60 126 GLY A C 1
ATOM 977 O O . GLY A 1 126 ? -13.445 1.859 14.633 1.00 59.03 126 GLY A O 1
ATOM 978 N N . GLU A 1 127 ? -13.702 0.557 12.815 1.00 67.44 127 GLU A N 1
ATOM 979 C CA . GLU A 1 127 ? -14.280 1.613 11.992 1.00 69.67 127 GLU A CA 1
ATOM 980 C C . GLU A 1 127 ? -15.751 1.790 12.323 1.00 73.49 127 GLU A C 1
ATOM 981 O O . GLU A 1 127 ? -16.537 0.838 12.308 1.00 80.93 127 GLU A O 1
ATOM 987 N N . THR A 1 128 ? -16.118 3.025 12.620 1.00 72.95 128 THR A N 1
ATOM 988 C CA . THR A 1 128 ? -17.463 3.323 13.051 1.00 72.31 128 THR A CA 1
ATOM 989 C C . THR A 1 128 ? -18.241 3.913 11.879 1.00 74.30 128 THR A C 1
ATOM 990 O O . THR A 1 128 ? -18.057 5.080 11.542 1.00 84.74 128 THR A O 1
ATOM 994 N N . LEU A 1 129 ? -19.089 3.098 11.250 1.00 68.97 129 LEU A N 1
ATOM 995 C CA . LEU A 1 129 ? -19.830 3.521 10.063 1.00 66.08 129 LEU A CA 1
ATOM 996 C C . LEU A 1 129 ? -21.299 3.114 10.107 1.00 65.39 129 LEU A C 1
ATOM 997 O O . LEU A 1 129 ? -21.633 2.002 10.509 1.00 65.82 129 LEU A O 1
ATOM 1002 N N . THR A 1 130 ? -22.164 4.029 9.670 1.00 64.83 130 THR A N 1
ATOM 1003 C CA . THR A 1 130 ? -23.590 3.771 9.468 1.00 64.63 130 THR A CA 1
ATOM 1004 C C . THR A 1 130 ? -23.805 2.523 8.629 1.00 69.16 130 THR A C 1
ATOM 1005 O O . THR A 1 130 ? -22.935 2.111 7.866 1.00 69.95 130 THR A O 1
ATOM 1009 N N . ASP A 1 131 ? -24.973 1.919 8.772 1.00 72.60 131 ASP A N 1
ATOM 1010 C CA . ASP A 1 131 ? -25.347 0.846 7.883 1.00 75.98 131 ASP A CA 1
ATOM 1011 C C . ASP A 1 131 ? -25.531 1.429 6.490 1.00 72.13 131 ASP A C 1
ATOM 1012 O O . ASP A 1 131 ? -25.058 0.861 5.516 1.00 72.19 131 ASP A O 1
ATOM 1017 N N . GLU A 1 132 ? -26.212 2.568 6.407 1.00 75.70 132 GLU A N 1
ATOM 1018 C CA . GLU A 1 132 ? -26.438 3.249 5.128 1.00 78.87 132 GLU A CA 1
ATOM 1019 C C . GLU A 1 132 ? -25.158 3.630 4.368 1.00 68.53 132 GLU A C 1
ATOM 1020 O O . GLU A 1 132 ? -25.163 3.625 3.137 1.00 54.91 132 GLU A O 1
ATOM 1026 N N . GLU A 1 133 ? -24.071 3.958 5.068 1.00 63.40 133 GLU A N 1
ATOM 1027 C CA . GLU A 1 133 ? -22.828 4.305 4.358 1.00 62.67 133 GLU A CA 1
ATOM 1028 C C . GLU A 1 133 ? -21.972 3.090 4.001 1.00 62.39 133 GLU A C 1
ATOM 1029 O O . GLU A 1 133 ? -21.130 3.184 3.110 1.00 61.87 133 GLU A O 1
ATOM 1035 N N . LEU A 1 134 ? -22.211 1.956 4.666 1.00 63.12 134 LEU A N 1
ATOM 1036 C CA . LEU A 1 134 ? -21.636 0.666 4.253 1.00 61.24 134 LEU A CA 1
ATOM 1037 C C . LEU A 1 134 ? -22.324 0.176 2.984 1.00 60.40 134 LEU A C 1
ATOM 1038 O O . LEU A 1 134 ? -21.664 -0.356 2.093 1.00 64.75 134 LEU A O 1
ATOM 1043 N N . ARG A 1 135 ? -23.643 0.362 2.899 1.00 63.10 135 ARG A N 1
ATOM 1044 C CA . ARG A 1 135 ? -24.398 0.087 1.664 1.00 62.64 135 ARG A CA 1
ATOM 1045 C C . ARG A 1 135 ? -23.876 0.918 0.504 1.00 60.29 135 ARG A C 1
ATOM 1046 O O . ARG A 1 135 ? -23.766 0.426 -0.616 1.00 68.49 135 ARG A O 1
ATOM 1054 N N . ALA A 1 136 ? -2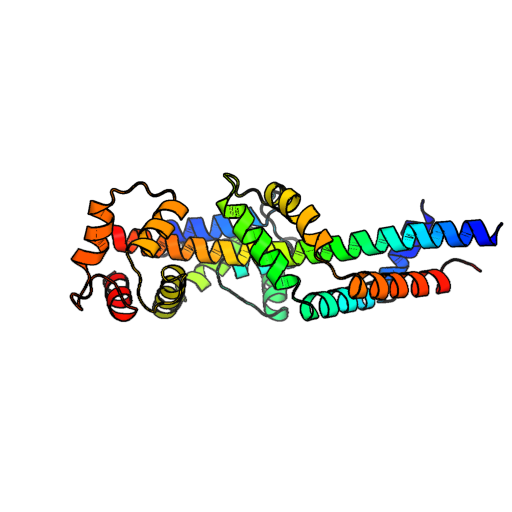3.571 2.185 0.771 1.00 53.49 136 ALA A N 1
ATOM 1055 C CA . ALA A 1 136 ? -23.076 3.081 -0.271 1.00 53.43 136 ALA A CA 1
ATOM 1056 C C . ALA A 1 136 ? -21.727 2.616 -0.842 1.00 50.85 136 ALA A C 1
ATOM 1057 O O . ALA A 1 136 ? -21.471 2.802 -2.018 1.00 52.32 136 ALA A O 1
ATOM 1059 N N . MET A 1 137 ? -20.883 1.985 -0.031 1.00 51.94 137 MET A N 1
ATOM 1060 C CA . MET A 1 137 ? -19.600 1.468 -0.529 1.00 55.72 137 MET A CA 1
ATOM 1061 C C . MET A 1 137 ? -19.804 0.356 -1.552 1.00 55.08 137 MET A C 1
ATOM 1062 O O . MET A 1 137 ? -18.963 0.144 -2.431 1.00 57.46 137 MET A O 1
ATOM 1067 N N . ILE A 1 138 ? -20.915 -0.360 -1.425 1.00 53.28 138 ILE A N 1
ATOM 1068 C CA . ILE A 1 138 ? -21.241 -1.440 -2.344 1.00 58.83 138 ILE A CA 1
ATOM 1069 C C . ILE A 1 138 ? -22.035 -0.864 -3.502 1.00 58.15 138 ILE A C 1
ATOM 1070 O O . ILE A 1 138 ? -21.635 -0.983 -4.660 1.00 59.44 138 ILE A O 1
ATOM 1075 N N . GLU A 1 139 ? -23.154 -0.228 -3.166 1.00 66.26 139 GLU A N 1
ATOM 1076 C CA . GLU A 1 139 ? -24.011 0.468 -4.135 1.00 72.76 139 GLU A CA 1
ATOM 1077 C C . GLU A 1 139 ? -23.192 1.318 -5.118 1.00 64.20 139 GLU A C 1
ATOM 1078 O O . GLU A 1 139 ? -23.444 1.302 -6.313 1.00 57.22 139 GLU A O 1
ATOM 1084 N N . GLU A 1 140 ? -22.193 2.035 -4.613 1.00 68.76 140 GLU A N 1
ATOM 1085 C CA . GLU A 1 140 ? -21.397 2.923 -5.454 1.00 66.46 140 GLU A CA 1
ATOM 1086 C C . GLU A 1 140 ? -20.459 2.172 -6.413 1.00 61.06 140 GLU A C 1
ATOM 1087 O O . GLU A 1 140 ? -19.983 2.767 -7.373 1.00 59.78 140 GLU A O 1
ATOM 1093 N N . PHE A 1 141 ? -20.183 0.885 -6.163 1.00 63.72 141 PHE A N 1
ATOM 1094 C CA . PHE A 1 141 ? -19.258 0.114 -7.022 1.00 56.89 141 PHE A CA 1
ATOM 1095 C C . PHE A 1 141 ? -19.765 -1.225 -7.524 1.00 56.65 141 PHE A C 1
ATOM 1096 O O . PHE A 1 141 ? -18.986 -2.008 -8.065 1.00 60.96 141 PHE A O 1
ATOM 1104 N N . ASP A 1 142 ? -21.065 -1.474 -7.379 1.00 59.93 142 ASP A N 1
ATOM 1105 C CA . ASP A 1 142 ? -21.675 -2.734 -7.802 1.00 53.25 142 ASP A CA 1
ATOM 1106 C C . ASP A 1 142 ? -22.011 -2.691 -9.287 1.00 59.41 142 ASP A C 1
ATOM 1107 O O . ASP A 1 142 ? -23.067 -2.199 -9.670 1.00 58.42 142 ASP A O 1
ATOM 1112 N N . LEU A 1 143 ? -21.114 -3.228 -10.110 1.00 59.21 143 LEU A N 1
ATOM 1113 C CA . LEU A 1 143 ? -21.279 -3.228 -11.567 1.00 54.28 143 LEU A CA 1
ATOM 1114 C C . LEU A 1 143 ? -22.328 -4.260 -12.062 1.00 56.68 143 LEU A C 1
ATOM 1115 O O . LEU A 1 143 ? -22.916 -4.068 -13.114 1.00 49.00 143 LEU A O 1
ATOM 1120 N N . ASP A 1 144 ? -22.545 -5.348 -11.319 1.00 62.52 144 ASP A N 1
ATOM 1121 C CA . ASP A 1 144 ? -23.605 -6.337 -11.627 1.00 57.16 144 ASP A CA 1
ATOM 1122 C C . ASP A 1 144 ? -25.029 -5.812 -11.437 1.00 54.98 144 ASP A C 1
ATOM 1123 O O . ASP A 1 144 ? -25.937 -6.217 -12.144 1.00 58.12 144 ASP A O 1
ATOM 1128 N N . GLY A 1 145 ? -25.227 -4.967 -10.431 1.00 59.97 145 GLY A N 1
ATOM 1129 C CA . GLY A 1 145 ? -26.566 -4.687 -9.904 1.00 62.66 145 GLY A CA 1
ATOM 1130 C C . GLY A 1 145 ? -27.049 -5.789 -8.967 1.00 64.43 145 GLY A C 1
ATOM 1131 O O . GLY A 1 145 ? -28.220 -5.813 -8.581 1.00 70.00 145 GLY A O 1
ATOM 1132 N N . ASP A 1 146 ? -26.142 -6.689 -8.582 1.00 62.84 146 ASP A N 1
ATOM 1133 C CA . ASP A 1 146 ? -26.496 -7.880 -7.801 1.00 64.94 146 ASP A CA 1
ATOM 1134 C C . ASP A 1 146 ? -26.470 -7.644 -6.286 1.00 63.49 146 ASP A C 1
ATOM 1135 O O . ASP A 1 146 ? -26.782 -8.553 -5.511 1.00 58.23 146 ASP A O 1
ATOM 1140 N N . GLY A 1 147 ? -26.098 -6.427 -5.879 1.00 61.36 147 GLY A N 1
ATOM 1141 C CA . GLY A 1 147 ? -26.137 -6.007 -4.474 1.00 54.53 147 GLY A CA 1
ATOM 1142 C C . GLY A 1 147 ? -24.894 -6.357 -3.680 1.00 58.75 147 GLY A C 1
ATOM 1143 O O . GLY A 1 147 ? -24.805 -6.050 -2.489 1.00 59.77 147 GLY A O 1
ATOM 1144 N N . GLU A 1 148 ? -23.937 -7.005 -4.343 1.00 62.72 148 GLU A N 1
ATOM 1145 C CA . GLU A 1 148 ? -22.694 -7.459 -3.723 1.00 56.75 148 GLU A CA 1
ATOM 1146 C C . GLU A 1 148 ? -21.527 -7.212 -4.679 1.00 51.26 148 GLU A C 1
ATOM 1147 O O . GLU A 1 148 ? -21.730 -6.830 -5.848 1.00 60.66 148 GLU A O 1
ATOM 1153 N N . ILE A 1 149 ? -20.314 -7.462 -4.187 1.00 49.20 149 ILE A N 1
ATOM 1154 C CA . ILE A 1 149 ? -19.087 -7.138 -4.916 1.00 51.97 149 ILE A CA 1
ATOM 1155 C C . ILE A 1 149 ? -18.198 -8.368 -5.105 1.00 49.01 149 ILE A C 1
ATOM 1156 O O . ILE A 1 149 ? -17.641 -8.903 -4.146 1.00 53.41 149 ILE A O 1
ATOM 1161 N N . ASN A 1 150 ? -18.074 -8.798 -6.356 1.00 46.26 150 ASN A N 1
ATOM 1162 C CA . ASN A 1 150 ? -17.266 -9.960 -6.711 1.00 44.37 150 ASN A CA 1
ATOM 1163 C C . ASN A 1 150 ? -15.822 -9.549 -6.946 1.00 40.51 150 ASN A C 1
ATOM 1164 O O . ASN A 1 150 ? -15.498 -8.359 -6.888 1.00 41.22 150 ASN A O 1
ATOM 1169 N N . GLU A 1 151 ? -14.970 -10.529 -7.242 1.00 39.57 151 GLU A N 1
ATOM 1170 C CA . GLU A 1 151 ? -13.535 -10.301 -7.290 1.00 44.24 151 GLU A CA 1
ATOM 1171 C C . GLU A 1 151 ? -13.170 -9.196 -8.266 1.00 46.88 151 GLU A C 1
ATOM 1172 O O . GLU A 1 151 ? -12.341 -8.344 -7.956 1.00 48.75 151 GLU A O 1
ATOM 1178 N N . ASN A 1 152 ? -13.805 -9.216 -9.435 1.00 49.20 152 ASN A N 1
ATOM 1179 C CA . ASN A 1 152 ? -13.537 -8.239 -10.499 1.00 47.26 152 ASN A CA 1
ATOM 1180 C C . ASN A 1 152 ? -13.980 -6.834 -10.130 1.00 41.35 152 ASN A C 1
ATOM 1181 O O . ASN A 1 152 ? -13.262 -5.863 -10.379 1.00 46.23 152 ASN A O 1
ATOM 1186 N N . GLU A 1 153 ? -15.193 -6.740 -9.585 1.00 45.35 153 GLU A N 1
ATOM 1187 C CA . GLU A 1 153 ? -15.751 -5.474 -9.147 1.00 45.80 153 GLU A CA 1
ATOM 1188 C C . GLU A 1 153 ? -14.779 -4.889 -8.108 1.00 50.01 153 GLU A C 1
ATOM 1189 O O . GLU A 1 153 ? -14.493 -3.697 -8.133 1.00 56.30 153 GLU A O 1
ATOM 1195 N N . PHE A 1 154 ? -14.250 -5.760 -7.239 1.00 46.82 154 PHE A N 1
ATOM 1196 C CA . PHE A 1 154 ? -13.318 -5.394 -6.161 1.00 41.37 154 PHE A CA 1
ATOM 1197 C C . PHE A 1 154 ? -11.933 -5.057 -6.705 1.00 47.73 154 PHE A C 1
ATOM 1198 O O . PHE A 1 154 ? -11.300 -4.104 -6.255 1.00 44.10 154 PHE A O 1
ATOM 1206 N N . ILE A 1 155 ? -11.457 -5.828 -7.678 1.00 43.53 155 ILE A N 1
ATOM 1207 C CA . ILE A 1 155 ? -10.180 -5.511 -8.286 1.00 42.15 155 ILE A CA 1
ATOM 1208 C C . ILE A 1 155 ? -10.284 -4.169 -8.980 1.00 47.44 155 ILE A C 1
ATOM 1209 O O . ILE A 1 155 ? -9.315 -3.409 -8.999 1.00 41.76 155 ILE A O 1
ATOM 1214 N N . ALA A 1 156 ? -11.465 -3.872 -9.528 1.00 47.97 156 ALA A N 1
ATOM 1215 C CA . ALA A 1 156 ? -11.692 -2.596 -10.226 1.00 49.94 156 ALA A CA 1
ATOM 1216 C C . ALA A 1 156 ? -11.611 -1.423 -9.258 1.00 47.91 156 ALA A C 1
ATOM 1217 O O . ALA A 1 156 ? -11.028 -0.390 -9.588 1.00 47.06 156 ALA A O 1
ATOM 1219 N N . ILE A 1 157 ? -12.188 -1.590 -8.069 1.00 48.33 157 ILE A N 1
ATOM 1220 C CA . ILE A 1 157 ? -12.092 -0.573 -7.014 1.00 51.84 157 ILE A CA 1
ATOM 1221 C C . ILE A 1 157 ? -10.627 -0.288 -6.685 1.00 51.68 157 ILE A C 1
ATOM 1222 O O . ILE A 1 157 ? -10.178 0.859 -6.742 1.00 50.49 157 ILE A O 1
ATOM 1227 N N . CYS A 1 158 ? -9.889 -1.353 -6.379 1.00 49.62 158 CYS A N 1
ATOM 1228 C CA . CYS A 1 158 ? -8.517 -1.247 -5.866 1.00 50.04 158 CYS A CA 1
ATOM 1229 C C . CYS A 1 158 ? -7.480 -0.885 -6.892 1.00 49.42 158 CYS A C 1
ATOM 1230 O O . CYS A 1 158 ? -6.387 -0.472 -6.520 1.00 56.21 158 CYS A O 1
ATOM 1233 N N . THR A 1 159 ? -7.817 -1.070 -8.165 1.00 54.83 159 THR A N 1
ATOM 1234 C CA . THR A 1 159 ? -6.920 -0.812 -9.285 1.00 49.18 159 THR A CA 1
ATOM 1235 C C . THR A 1 159 ? -6.977 0.651 -9.737 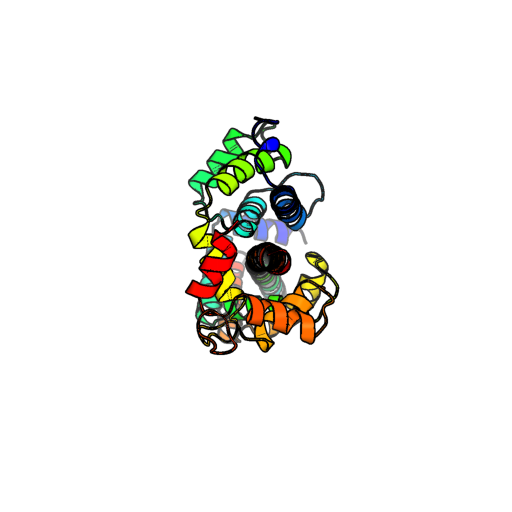1.00 54.42 159 THR A C 1
ATOM 1236 O O . THR A 1 159 ? -6.044 1.171 -10.372 1.00 48.63 159 THR A O 1
ATOM 1240 N N . ASP A 1 160 ? -8.080 1.314 -9.411 1.00 68.03 160 ASP A N 1
ATOM 1241 C CA . ASP A 1 160 ? -8.268 2.713 -9.774 1.00 80.56 160 ASP A CA 1
ATOM 1242 C C . ASP A 1 160 ? -7.176 3.593 -9.148 1.00 85.03 160 ASP A C 1
ATOM 1243 O O . ASP A 1 160 ? -6.691 4.531 -9.781 1.00 86.12 160 ASP A O 1
ATOM 1248 N N . SER A 1 161 ? -6.794 3.273 -7.911 1.00 92.78 161 SER A N 1
ATOM 1249 C CA . SER A 1 161 ? -5.673 3.928 -7.234 1.00 98.56 161 SER A CA 1
ATOM 1250 C C . SER A 1 161 ? -5.904 5.435 -7.043 1.00 100.70 161 SER A C 1
ATOM 1251 O O . SER A 1 161 ? -5.315 6.272 -7.736 1.00 98.72 161 SER A O 1
ATOM 1253 N N . SER B 2 2 ? 14.055 -49.204 47.164 1.00 66.47 752 SER B N 1
ATOM 1254 C CA . SER B 2 2 ? 14.127 -47.936 47.958 1.00 73.28 752 SER B CA 1
ATOM 1255 C C . SER B 2 2 ? 15.125 -46.984 47.322 1.00 74.39 752 SER B C 1
ATOM 1256 O O . SER B 2 2 ? 14.806 -45.839 47.032 1.00 79.45 752 SER B O 1
ATOM 1259 N N . GLU B 2 3 ? 16.342 -47.466 47.123 1.00 71.50 753 GLU B N 1
ATOM 1260 C CA . GLU B 2 3 ? 17.307 -46.793 46.268 1.00 71.38 753 GLU B CA 1
ATOM 1261 C C . GLU B 2 3 ? 16.758 -46.764 44.826 1.00 78.48 753 GLU B C 1
ATOM 1262 O O . GLU B 2 3 ? 16.904 -45.768 44.099 1.00 72.47 753 GLU B O 1
ATOM 1268 N N . ALA B 2 4 ? 16.112 -47.860 44.426 1.00 76.33 754 ALA B N 1
ATOM 1269 C CA . ALA B 2 4 ? 15.435 -47.925 43.133 1.00 71.90 754 ALA B CA 1
ATOM 1270 C C . ALA B 2 4 ? 14.147 -47.093 43.127 1.00 69.96 754 ALA B C 1
ATOM 1271 O O . ALA B 2 4 ? 13.787 -46.551 42.089 1.00 72.51 754 ALA B O 1
ATOM 1273 N N . ASN B 2 5 ? 13.451 -46.989 44.260 1.00 63.01 755 ASN B N 1
ATOM 1274 C CA . ASN B 2 5 ? 12.281 -46.104 44.334 1.00 63.34 755 ASN B CA 1
ATOM 1275 C C . ASN B 2 5 ? 12.657 -44.637 44.131 1.00 65.93 755 ASN B C 1
ATOM 1276 O O . ASN B 2 5 ? 11.988 -43.912 43.389 1.00 59.28 755 ASN B O 1
ATOM 1281 N N . TYR B 2 6 ? 13.740 -44.207 44.772 1.00 61.07 756 TYR B N 1
ATOM 1282 C CA . TYR B 2 6 ? 14.207 -42.819 44.640 1.00 63.03 756 TYR B CA 1
ATOM 1283 C C . TYR B 2 6 ? 14.606 -42.483 43.202 1.00 60.87 756 TYR B C 1
ATOM 1284 O O . TYR B 2 6 ? 14.474 -41.338 42.761 1.00 59.25 756 TYR B O 1
ATOM 1293 N N . ARG B 2 7 ? 15.119 -43.479 42.491 1.00 56.86 757 ARG B N 1
ATOM 1294 C CA . ARG B 2 7 ? 15.587 -43.297 41.128 1.00 60.01 757 ARG B CA 1
ATOM 1295 C C . ARG B 2 7 ? 14.397 -43.104 40.191 1.00 60.39 757 ARG B C 1
ATOM 1296 O O . ARG B 2 7 ? 14.386 -42.193 39.370 1.00 63.66 757 ARG B O 1
ATOM 1304 N N . LYS B 2 8 ? 13.401 -43.969 40.345 1.00 56.96 758 LYS B N 1
ATOM 1305 C CA . LYS B 2 8 ? 12.135 -43.880 39.635 1.00 56.02 758 LYS B CA 1
ATOM 1306 C C . LYS B 2 8 ? 11.453 -42.522 39.812 1.00 58.61 758 LYS B C 1
ATOM 1307 O O . LYS B 2 8 ? 11.090 -41.878 38.829 1.00 66.58 758 LYS B O 1
ATOM 1313 N N . ASP B 2 9 ? 11.274 -42.093 41.058 1.00 61.51 759 ASP B N 1
ATOM 1314 C CA . ASP B 2 9 ? 10.531 -40.860 41.343 1.00 65.17 759 ASP B CA 1
ATOM 1315 C C . ASP B 2 9 ? 11.214 -39.654 40.711 1.00 60.94 759 ASP B C 1
ATOM 1316 O O . ASP B 2 9 ? 10.550 -38.723 40.264 1.00 64.55 759 ASP B O 1
ATOM 1321 N N . PHE B 2 10 ? 12.540 -39.688 40.662 1.00 52.28 760 PHE B N 1
ATOM 1322 C CA . PHE B 2 10 ? 13.307 -38.616 40.047 1.00 55.62 760 PHE B CA 1
ATOM 1323 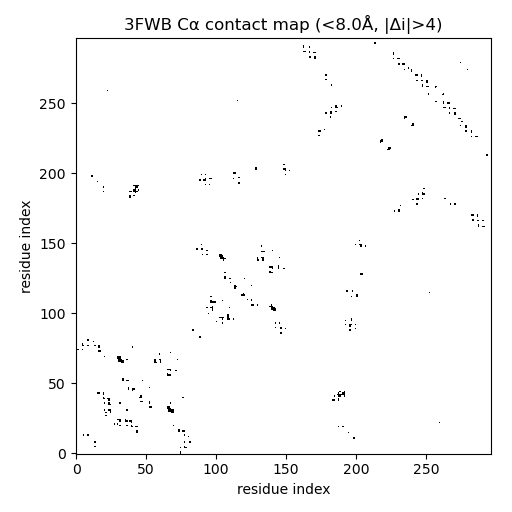C C . PHE B 2 10 ? 13.123 -38.628 38.529 1.00 57.53 760 PHE B C 1
ATOM 1324 O O . PHE B 2 10 ? 12.945 -37.579 37.905 1.00 57.77 760 PHE B O 1
ATOM 1332 N N . ILE B 2 11 ? 13.171 -39.819 37.947 1.00 52.81 761 ILE B N 1
ATOM 1333 C CA . ILE B 2 11 ? 12.927 -39.988 36.526 1.00 53.46 761 ILE B CA 1
ATOM 1334 C C . ILE B 2 11 ? 11.489 -39.583 36.144 1.00 52.83 761 ILE B C 1
ATOM 1335 O O . ILE B 2 11 ? 11.291 -38.885 35.163 1.00 50.41 761 ILE B O 1
ATOM 1340 N N . ASP B 2 12 ? 10.505 -39.973 36.945 1.00 55.57 762 ASP B N 1
ATOM 1341 C CA . ASP B 2 12 ? 9.115 -39.610 36.680 1.00 56.13 762 ASP B CA 1
ATOM 1342 C C . ASP B 2 12 ? 8.903 -38.117 36.753 1.00 56.25 762 ASP B C 1
ATOM 1343 O O . ASP B 2 12 ? 8.174 -37.551 35.936 1.00 59.30 762 ASP B O 1
ATOM 1348 N N . THR B 2 13 ? 9.518 -37.488 37.750 1.00 55.16 763 THR B N 1
ATOM 1349 C CA . THR B 2 13 ? 9.404 -36.047 37.929 1.00 50.55 763 THR B CA 1
ATOM 1350 C C . THR B 2 13 ? 10.058 -35.310 36.776 1.00 55.07 763 THR B C 1
ATOM 1351 O O . THR B 2 13 ? 9.504 -34.331 36.275 1.00 56.30 763 THR B O 1
ATOM 1355 N N . MET B 2 14 ? 11.219 -35.789 36.341 1.00 52.26 764 MET B N 1
ATOM 1356 C CA . MET B 2 14 ? 11.944 -35.107 35.286 1.00 52.29 764 MET B CA 1
ATOM 1357 C C . MET B 2 14 ? 11.381 -35.377 33.887 1.00 57.68 764 MET B C 1
ATOM 1358 O O . MET B 2 14 ? 11.460 -34.521 33.002 1.00 63.82 764 MET B O 1
ATOM 1363 N N . THR B 2 15 ? 10.820 -36.559 33.679 1.00 51.48 765 THR B N 1
ATOM 1364 C CA . THR B 2 15 ? 10.114 -36.834 32.442 1.00 46.23 765 THR B CA 1
ATOM 1365 C C . THR B 2 15 ? 8.979 -35.828 32.248 1.00 53.83 765 THR B C 1
ATOM 1366 O O . THR B 2 15 ? 8.857 -35.220 31.187 1.00 58.64 765 THR B O 1
ATOM 1370 N N . ARG B 2 16 ? 8.167 -35.645 33.284 1.00 53.21 766 ARG B N 1
ATOM 1371 C CA . ARG B 2 16 ? 7.061 -34.707 33.237 1.00 47.83 766 ARG B CA 1
ATOM 1372 C C . ARG B 2 16 ? 7.574 -33.285 32.974 1.00 50.69 766 ARG B C 1
ATOM 1373 O O . ARG B 2 16 ? 7.026 -32.562 32.138 1.00 55.42 766 ARG B O 1
ATOM 1381 N N . GLU B 2 17 ? 8.643 -32.889 33.653 1.00 53.48 767 GLU B N 1
ATOM 1382 C CA . GLU B 2 17 ? 9.205 -31.544 33.443 1.00 50.57 767 GLU B CA 1
ATOM 1383 C C . GLU B 2 17 ? 9.735 -31.330 32.035 1.00 49.41 767 GLU B C 1
ATOM 1384 O O . GLU B 2 17 ? 9.539 -30.266 31.473 1.00 50.98 767 GLU B O 1
ATOM 1390 N N . LEU B 2 18 ? 10.427 -32.320 31.477 1.00 47.42 768 LEU B N 1
ATOM 1391 C CA . LEU B 2 18 ? 10.998 -32.163 30.146 1.00 44.93 768 LEU B CA 1
ATOM 1392 C C . LEU B 2 18 ? 9.869 -32.063 29.132 1.00 52.75 768 LEU B C 1
ATOM 1393 O O . LEU B 2 18 ? 9.907 -31.226 28.232 1.00 50.29 768 LEU B O 1
ATOM 1398 N N . TYR B 2 19 ? 8.852 -32.903 29.307 1.00 57.11 769 TYR B N 1
ATOM 1399 C CA . TYR B 2 19 ? 7.694 -32.898 28.431 1.00 54.99 769 TYR B CA 1
ATOM 1400 C C . TYR B 2 19 ? 6.986 -31.534 28.446 1.00 53.21 769 TYR B C 1
ATOM 1401 O O . TYR B 2 19 ? 6.677 -30.995 27.393 1.00 52.41 769 TYR B O 1
ATOM 1410 N N . ASP B 2 20 ? 6.732 -30.982 29.626 1.00 53.51 770 ASP B N 1
ATOM 1411 C CA . ASP B 2 20 ? 6.061 -29.675 29.723 1.00 54.27 770 ASP B CA 1
ATOM 1412 C C . ASP B 2 20 ? 6.848 -28.563 29.027 1.00 53.19 770 ASP B C 1
ATOM 1413 O O . ASP B 2 20 ? 6.247 -27.630 28.451 1.00 46.99 770 ASP B O 1
ATOM 1418 N N . ALA B 2 21 ? 8.177 -28.669 29.047 1.00 46.27 771 ALA B N 1
ATOM 1419 C CA . ALA B 2 21 ? 9.028 -27.677 28.366 1.00 43.34 771 ALA B CA 1
ATOM 1420 C C . ALA B 2 21 ? 8.986 -27.834 26.847 1.00 43.67 771 ALA B C 1
ATOM 1421 O O . ALA B 2 21 ? 8.762 -26.859 26.133 1.00 61.98 771 ALA B O 1
ATOM 1423 N N . PHE B 2 22 ? 9.193 -29.055 26.355 1.00 45.27 772 PHE B N 1
ATOM 1424 C CA . PHE B 2 22 ? 9.112 -29.339 24.917 1.00 38.84 772 PHE B CA 1
ATOM 1425 C C . PHE B 2 22 ? 7.791 -28.828 24.341 1.00 48.55 772 PHE B C 1
ATOM 1426 O O . PHE B 2 22 ? 7.753 -28.124 23.321 1.00 44.09 772 PHE B O 1
ATOM 1434 N N . LEU B 2 23 ? 6.706 -29.210 25.004 1.00 40.65 773 LEU B N 1
ATOM 1435 C CA . LEU B 2 23 ? 5.367 -28.836 24.574 1.00 37.79 773 LEU B CA 1
ATOM 1436 C C . LEU B 2 23 ? 5.199 -27.320 24.581 1.00 39.52 773 LEU B C 1
ATOM 1437 O O . LEU B 2 23 ? 4.681 -26.751 23.621 1.00 48.83 773 LEU B O 1
ATOM 1442 N N . HIS B 2 24 ? 5.661 -26.667 25.645 1.00 45.24 774 HIS B N 1
ATOM 1443 C CA . HIS B 2 24 ? 5.566 -25.219 25.743 1.00 46.10 774 HIS B CA 1
ATOM 1444 C C . HIS B 2 24 ? 6.363 -24.533 24.635 1.00 50.73 774 HIS B C 1
ATOM 1445 O O . HIS B 2 24 ? 5.889 -23.565 24.045 1.00 53.30 774 HIS B O 1
ATOM 1452 N N . GLU B 2 25 ? 7.567 -25.024 24.355 1.00 42.49 775 GLU B N 1
ATOM 1453 C CA . GLU B 2 25 ? 8.374 -24.458 23.276 1.00 41.67 775 GLU B CA 1
ATOM 1454 C C . GLU B 2 25 ? 7.612 -24.574 21.941 1.00 48.79 775 GLU B C 1
ATOM 1455 O O . GLU B 2 25 ? 7.573 -23.623 21.156 1.00 50.05 775 GLU B O 1
ATOM 1461 N N . ARG B 2 26 ? 6.982 -25.724 21.702 1.00 46.18 776 ARG B N 1
ATOM 1462 C CA . ARG B 2 26 ? 6.273 -25.964 20.437 1.00 46.83 776 ARG B CA 1
ATOM 1463 C C . ARG B 2 26 ? 5.034 -25.062 20.271 1.00 48.29 776 ARG B C 1
ATOM 1464 O O . ARG B 2 26 ? 4.807 -24.493 19.201 1.00 54.67 776 ARG B O 1
ATOM 1472 N N . LEU B 2 27 ? 4.249 -24.933 21.336 1.00 47.88 777 LEU B N 1
ATOM 1473 C CA . LEU B 2 27 ? 3.154 -23.970 21.390 1.00 47.26 777 LEU B CA 1
ATOM 1474 C C . LEU B 2 27 ? 3.648 -22.537 21.110 1.00 52.06 777 LEU B C 1
ATOM 1475 O O . LEU B 2 27 ? 3.051 -21.811 20.302 1.00 46.57 777 LEU B O 1
ATOM 1480 N N . TYR B 2 28 ? 4.731 -22.136 21.779 1.00 48.81 778 TYR B N 1
ATOM 1481 C CA . TYR B 2 28 ? 5.312 -20.802 21.586 1.00 42.89 778 TYR B CA 1
ATOM 1482 C C . TYR B 2 28 ? 5.581 -20.519 20.103 1.00 43.86 778 TYR B C 1
ATOM 1483 O O . TYR B 2 28 ? 5.223 -19.449 19.595 1.00 43.65 778 TYR B O 1
ATOM 1492 N N . LEU B 2 29 ? 6.195 -21.488 19.417 1.00 42.66 779 LEU B N 1
ATOM 1493 C CA . LEU B 2 29 ? 6.591 -21.337 18.003 1.00 39.66 779 LEU B CA 1
ATOM 1494 C C . LEU B 2 29 ? 5.391 -21.220 17.072 1.00 40.08 779 LEU B C 1
ATOM 1495 O O . LEU B 2 29 ? 5.349 -20.345 16.207 1.00 39.21 779 LEU B O 1
ATOM 1500 N N . ILE B 2 30 ? 4.425 -22.116 17.256 1.00 41.51 780 ILE B N 1
ATOM 1501 C CA . ILE B 2 30 ? 3.179 -22.105 16.481 1.00 40.19 780 ILE B CA 1
ATOM 1502 C C . ILE B 2 30 ? 2.403 -20.803 16.695 1.00 40.73 780 ILE B C 1
ATOM 1503 O O . ILE B 2 30 ? 1.867 -20.222 15.750 1.00 54.18 780 ILE B O 1
ATOM 1508 N N . TYR B 2 31 ? 2.368 -20.352 17.942 1.00 41.85 781 TYR B N 1
ATOM 1509 C CA . TYR B 2 31 ? 1.737 -19.090 18.319 1.00 45.29 781 TYR B CA 1
ATOM 1510 C C . TYR B 2 31 ? 2.384 -17.902 17.610 1.00 47.17 781 TYR B C 1
ATOM 1511 O O . TYR B 2 31 ? 1.690 -17.064 17.028 1.00 43.35 781 TYR B O 1
ATOM 1520 N N . MET B 2 32 ? 3.710 -17.831 17.652 1.00 46.43 782 MET B N 1
ATOM 1521 C CA . MET B 2 32 ? 4.423 -16.783 16.916 1.00 47.05 782 MET B CA 1
ATOM 1522 C C . MET B 2 32 ? 3.963 -16.746 15.461 1.00 45.29 782 MET B C 1
ATOM 1523 O O . MET B 2 32 ? 3.579 -15.679 14.951 1.00 40.96 782 MET B O 1
ATOM 1528 N N . ASP B 2 33 ? 3.976 -17.908 14.808 1.00 39.39 783 ASP B N 1
ATOM 1529 C CA . ASP B 2 33 ? 3.537 -18.002 13.409 1.00 44.23 783 ASP B CA 1
ATOM 1530 C C . ASP B 2 33 ? 2.132 -17.497 13.256 1.00 37.90 783 ASP B C 1
ATOM 1531 O O . ASP B 2 33 ? 1.829 -16.779 12.319 1.00 42.35 783 ASP B O 1
ATOM 1536 N N . SER B 2 34 ? 1.276 -17.877 14.197 1.00 43.45 784 SER B N 1
ATOM 1537 C CA . SER B 2 34 ? -0.135 -17.553 14.110 1.00 41.02 784 SER B CA 1
ATOM 1538 C C . SER B 2 34 ? -0.336 -16.046 14.161 1.00 37.73 784 SER B C 1
ATOM 1539 O O . SER B 2 34 ? -1.090 -15.489 13.366 1.00 39.44 784 SER B O 1
ATOM 1542 N N . ARG B 2 35 ? 0.368 -15.397 15.083 1.00 39.40 785 ARG B N 1
ATOM 1543 C CA . ARG B 2 35 ? 0.357 -13.942 15.182 1.00 41.38 785 ARG B CA 1
ATOM 1544 C C . ARG B 2 35 ? 0.877 -13.290 13.908 1.00 40.31 785 ARG B C 1
ATOM 1545 O O . ARG B 2 35 ? 0.329 -12.294 13.461 1.00 48.98 785 ARG B O 1
ATOM 1553 N N . ALA B 2 36 ? 1.946 -13.835 13.340 1.00 37.83 786 ALA B N 1
ATOM 1554 C CA . ALA B 2 36 ? 2.489 -13.312 12.097 1.00 42.08 786 ALA B CA 1
ATOM 1555 C C . ALA B 2 36 ? 1.434 -13.338 10.991 1.00 36.12 786 ALA B C 1
ATOM 1556 O O . ALA B 2 36 ? 1.277 -12.366 10.253 1.00 44.90 786 ALA B O 1
ATOM 1558 N N . GLU B 2 37 ? 0.697 -14.437 10.894 1.00 39.99 787 GLU B N 1
ATOM 1559 C CA . GLU B 2 37 ? -0.339 -14.569 9.869 1.00 41.79 787 GLU B CA 1
ATOM 1560 C C . GLU B 2 37 ? -1.476 -13.585 10.069 1.00 40.62 787 GLU B C 1
ATOM 1561 O O . GLU B 2 37 ? -1.950 -12.969 9.108 1.00 42.09 787 GLU B O 1
ATOM 1567 N N . LEU B 2 38 ? -1.940 -13.468 11.308 1.00 35.52 788 LEU B N 1
ATOM 1568 C CA . LEU B 2 38 ? -3.066 -12.593 11.601 1.00 39.90 788 LEU B CA 1
ATOM 1569 C C . LEU B 2 38 ? -2.643 -11.152 11.359 1.00 42.34 788 LEU B C 1
ATOM 1570 O O . LEU B 2 38 ? -3.402 -10.379 10.775 1.00 49.19 788 LEU B O 1
ATOM 1575 N N . LYS B 2 39 ? -1.420 -10.800 11.751 1.00 40.66 789 LYS B N 1
ATOM 1576 C CA . LYS B 2 39 ? -0.934 -9.443 11.521 1.00 41.70 789 LYS B CA 1
ATOM 1577 C C . LYS B 2 39 ? -1.040 -9.089 10.045 1.00 45.10 789 LYS B C 1
ATOM 1578 O O . LYS B 2 39 ? -1.579 -8.031 9.678 1.00 47.57 789 LYS B O 1
ATOM 1584 N N . ARG B 2 40 ? -0.534 -9.985 9.203 1.00 45.49 790 ARG B N 1
ATOM 1585 C CA . ARG B 2 40 ? -0.555 -9.770 7.760 1.00 48.96 790 ARG B CA 1
ATOM 1586 C C . ARG B 2 40 ? -1.983 -9.581 7.253 1.00 37.96 790 ARG B C 1
ATOM 1587 O O . ARG B 2 40 ? -2.268 -8.666 6.505 1.00 39.72 790 ARG B O 1
ATOM 1595 N N . ASN B 2 41 ? -2.883 -10.444 7.695 1.00 41.81 791 ASN B N 1
ATOM 1596 C CA . ASN B 2 41 ? -4.273 -10.359 7.286 1.00 37.35 791 ASN B CA 1
ATOM 1597 C C . ASN B 2 41 ? -4.913 -9.062 7.696 1.00 36.75 791 ASN B C 1
ATOM 1598 O O . ASN B 2 41 ? -5.590 -8.419 6.883 1.00 42.06 791 ASN B O 1
ATOM 1603 N N . SER B 2 42 ? -4.706 -8.671 8.948 1.00 32.90 792 SER B N 1
ATOM 1604 C CA . SER B 2 42 ? -5.228 -7.392 9.424 1.00 41.28 792 SER B CA 1
ATOM 1605 C C . SER B 2 42 ? -4.730 -6.221 8.580 1.00 35.42 792 SER B C 1
ATOM 1606 O O . SER B 2 42 ? -5.519 -5.346 8.237 1.00 41.21 792 SER B O 1
ATOM 1609 N N . THR B 2 43 ? -3.431 -6.222 8.248 1.00 37.03 793 THR B N 1
ATOM 1610 C CA . THR B 2 43 ? -2.828 -5.148 7.448 1.00 36.65 793 THR B CA 1
ATOM 1611 C C . THR B 2 43 ? -3.500 -5.013 6.078 1.00 42.06 793 THR B C 1
ATOM 1612 O O . THR B 2 43 ? -3.698 -3.906 5.578 1.00 48.78 793 THR B O 1
ATOM 1616 N N . LEU B 2 44 ? -3.827 -6.146 5.465 1.00 35.95 794 LEU B N 1
ATOM 1617 C CA . LEU B 2 44 ? -4.431 -6.152 4.133 1.00 44.01 794 LEU B CA 1
ATOM 1618 C C . LEU B 2 44 ? -5.848 -5.635 4.201 1.00 40.48 794 LEU B C 1
ATOM 1619 O O . LEU B 2 44 ? -6.254 -4.820 3.381 1.00 43.75 794 LEU B O 1
ATOM 1624 N N . LYS B 2 45 ? -6.603 -6.106 5.184 1.00 42.85 795 LYS B N 1
ATOM 1625 C CA . LYS B 2 45 ? -7.979 -5.662 5.320 1.00 46.35 795 LYS B CA 1
ATOM 1626 C C . LYS B 2 45 ? -7.979 -4.164 5.516 1.00 43.11 795 LYS B C 1
ATOM 1627 O O . LYS B 2 45 ? -8.713 -3.439 4.849 1.00 44.21 795 LYS B O 1
ATOM 1633 N N . LYS B 2 46 ? -7.109 -3.701 6.403 1.00 46.32 796 LYS B N 1
ATOM 1634 C CA . LYS B 2 46 ? -7.050 -2.295 6.706 1.00 42.85 796 LYS B CA 1
ATOM 1635 C C . LYS B 2 46 ? -6.744 -1.473 5.467 1.00 37.30 796 LYS B C 1
ATOM 1636 O O . LYS B 2 46 ? -7.422 -0.489 5.202 1.00 43.07 796 LYS B O 1
ATOM 1642 N N . LYS B 2 47 ? -5.730 -1.876 4.707 1.00 42.17 797 LYS B N 1
ATOM 1643 C CA . LYS B 2 47 ? -5.286 -1.093 3.552 1.00 37.30 797 LYS B CA 1
ATOM 1644 C C . LYS B 2 47 ? -6.405 -0.956 2.534 1.00 44.51 797 LYS B C 1
ATOM 1645 O O . LYS B 2 47 ? -6.729 0.148 2.111 1.00 46.83 797 LYS B O 1
ATOM 1651 N N . PHE B 2 48 ? -7.003 -2.084 2.149 1.00 41.31 798 PHE B N 1
ATOM 1652 C CA . PHE B 2 48 ? -8.009 -2.068 1.094 1.00 40.72 798 PHE B CA 1
ATOM 1653 C C . PHE B 2 48 ? -9.397 -1.622 1.566 1.00 49.01 798 PHE B C 1
ATOM 1654 O O . PHE B 2 48 ? -10.183 -1.086 0.769 1.00 38.12 798 PHE B O 1
ATOM 1662 N N . PHE B 2 49 ? -9.697 -1.789 2.852 1.00 41.81 799 PHE B N 1
ATOM 1663 C CA . PHE B 2 49 ? -10.926 -1.205 3.370 1.00 48.47 799 PHE B CA 1
ATOM 1664 C C . PHE B 2 49 ? -10.846 0.323 3.286 1.00 50.69 799 PHE B C 1
ATOM 1665 O O . PHE B 2 49 ? -11.795 0.984 2.863 1.00 51.52 799 PHE B O 1
ATOM 1673 N N . GLU B 2 50 ? -9.712 0.880 3.685 1.00 45.59 800 GLU B N 1
ATOM 1674 C CA . GLU B 2 50 ? -9.557 2.329 3.683 1.00 47.09 800 GLU B CA 1
ATOM 1675 C C . GLU B 2 50 ? -9.512 2.870 2.253 1.00 45.96 800 GLU B C 1
ATOM 1676 O O . GLU B 2 50 ? -10.086 3.921 1.966 1.00 48.19 800 GLU B O 1
ATOM 1682 N N . LYS B 2 51 ? -8.857 2.139 1.358 1.00 41.10 801 LYS B N 1
ATOM 1683 C CA . LYS B 2 51 ? -8.825 2.513 -0.052 1.00 45.48 801 LYS B CA 1
ATOM 1684 C C . LYS B 2 51 ? -10.238 2.552 -0.620 1.00 47.04 801 LYS B C 1
ATOM 1685 O O . LYS B 2 51 ? -10.605 3.487 -1.327 1.00 44.10 801 LYS B O 1
ATOM 1691 N N . TRP B 2 52 ? -11.028 1.537 -0.286 1.00 43.66 802 TRP B N 1
ATOM 1692 C CA . TRP B 2 52 ? -12.416 1.455 -0.728 1.00 43.29 802 TRP B CA 1
ATOM 1693 C C . TRP B 2 52 ? -13.218 2.639 -0.195 1.00 43.94 802 TRP B C 1
ATOM 1694 O O . TRP B 2 52 ? -13.840 3.391 -0.957 1.00 45.85 802 TRP B O 1
ATOM 1705 N N . GLN B 2 53 ? -13.180 2.824 1.115 1.00 46.47 803 GLN B N 1
ATOM 1706 C CA . GLN B 2 53 ? -13.990 3.851 1.750 1.00 48.05 803 GLN B CA 1
ATOM 1707 C C . GLN B 2 53 ? -13.697 5.266 1.221 1.00 44.28 803 GLN B C 1
ATOM 1708 O O . GLN B 2 53 ? -14.581 6.122 1.202 1.00 46.24 803 GLN B O 1
ATOM 1714 N N . ALA B 2 54 ? -12.455 5.499 0.804 1.00 48.25 804 ALA B N 1
ATOM 1715 C CA . ALA B 2 54 ? -12.034 6.782 0.256 1.00 45.72 804 ALA B CA 1
ATOM 1716 C C . ALA B 2 54 ? -12.220 6.879 -1.269 1.00 48.80 804 ALA B C 1
ATOM 1717 O O . ALA B 2 54 ? -11.859 7.900 -1.857 1.00 49.88 804 ALA B O 1
ATOM 1719 N N . SER B 2 55 ? -12.783 5.836 -1.891 1.00 45.26 805 SER B N 1
ATOM 1720 C CA . SER B 2 55 ? -12.941 5.761 -3.352 1.00 51.41 805 SER B CA 1
ATOM 1721 C C . SER B 2 55 ? -14.187 6.490 -3.832 1.00 57.68 805 SER B C 1
ATOM 1722 O O . SER B 2 55 ? -15.215 6.481 -3.148 1.00 63.25 805 SER B O 1
ATOM 1726 N N . ALA C 3 6 ? 18.932 -31.076 41.362 1.00 89.20 6 ALA C N 1
ATOM 1727 C CA . ALA C 3 6 ? 19.165 -29.604 41.326 1.00 96.21 6 ALA C CA 1
ATOM 1728 C C . ALA C 3 6 ? 20.106 -29.260 40.175 1.00 99.14 6 ALA C C 1
ATOM 1729 O O . ALA C 3 6 ? 19.710 -28.625 39.192 1.00 96.62 6 ALA C O 1
ATOM 1731 N N . GLN C 3 7 ? 21.354 -29.698 40.303 1.00 103.05 7 GLN C N 1
ATOM 1732 C CA . GLN C 3 7 ? 22.395 -29.374 39.335 1.00 99.45 7 GLN C CA 1
ATOM 1733 C C . GLN C 3 7 ? 22.762 -30.566 38.453 1.00 96.38 7 GLN C C 1
ATOM 1734 O O . GLN C 3 7 ? 23.438 -30.395 37.438 1.00 98.44 7 GLN C O 1
ATOM 1740 N N . LEU C 3 8 ? 22.314 -31.764 38.834 1.00 87.24 8 LEU C N 1
ATOM 1741 C CA . LEU C 3 8 ? 22.396 -32.933 37.951 1.00 84.17 8 LEU C CA 1
ATOM 1742 C C . LEU C 3 8 ? 21.447 -32.740 36.752 1.00 86.90 8 LEU C C 1
ATOM 1743 O O . LEU C 3 8 ? 21.720 -33.220 35.650 1.00 81.16 8 LEU C O 1
ATOM 1748 N N . LYS C 3 9 ? 20.342 -32.033 36.990 1.00 83.66 9 LYS C N 1
ATOM 1749 C CA . LYS C 3 9 ? 19.393 -31.665 35.948 1.00 84.57 9 LYS C CA 1
ATOM 1750 C C . LYS C 3 9 ? 20.054 -30.815 34.861 1.00 87.50 9 LYS C C 1
ATOM 1751 O O . LYS C 3 9 ? 19.847 -31.058 33.675 1.00 88.67 9 LYS C O 1
ATOM 1757 N N . SER C 3 10 ? 20.855 -29.833 35.263 1.00 85.86 10 SER C N 1
ATOM 1758 C CA . SER C 3 10 ? 21.625 -29.044 34.304 1.00 88.24 10 SER C CA 1
ATOM 1759 C C . SER C 3 10 ? 22.542 -29.944 33.479 1.00 91.95 10 SER C C 1
ATOM 1760 O O . SER C 3 10 ? 22.633 -29.787 32.265 1.00 94.70 10 SER C O 1
ATOM 1763 N N . GLN C 3 11 ? 23.211 -30.888 34.141 1.00 91.43 11 GLN C N 1
ATOM 1764 C CA . GLN C 3 11 ? 24.066 -31.858 33.450 1.00 91.83 11 GLN C CA 1
ATOM 1765 C C . GLN C 3 11 ? 23.278 -32.744 32.471 1.00 92.37 11 GLN C C 1
ATOM 1766 O O . GLN C 3 11 ? 23.754 -33.026 31.368 1.00 90.37 11 GLN C O 1
ATOM 1772 N N . ILE C 3 12 ? 22.084 -33.178 32.872 1.00 89.20 12 ILE C N 1
ATOM 1773 C CA . ILE C 3 12 ? 21.237 -34.014 32.012 1.00 89.33 12 ILE C CA 1
ATOM 1774 C C . ILE C 3 12 ? 20.697 -33.187 30.829 1.00 84.36 12 ILE C C 1
ATOM 1775 O O . ILE C 3 12 ? 20.785 -33.617 29.687 1.00 70.90 12 ILE C O 1
ATOM 1780 N N . GLN C 3 13 ? 20.159 -32.000 31.119 1.00 83.92 13 GLN C N 1
ATOM 1781 C CA . GLN C 3 13 ? 19.655 -31.078 30.098 1.00 82.82 13 GLN C CA 1
ATOM 1782 C C . GLN C 3 13 ? 20.742 -30.595 29.139 1.00 87.95 13 GLN C C 1
ATOM 1783 O O . GLN C 3 13 ? 20.445 -30.285 27.988 1.00 93.95 13 GLN C O 1
ATOM 1789 N N . GLN C 3 14 ? 21.987 -30.514 29.608 1.00 91.54 14 GLN C N 1
ATOM 1790 C CA . GLN C 3 14 ? 23.118 -30.151 28.741 1.00 92.04 14 GLN C CA 1
ATOM 1791 C C . GLN C 3 14 ? 23.552 -31.345 27.890 1.00 89.50 14 GLN C C 1
ATOM 1792 O O . GLN C 3 14 ? 23.976 -31.168 26.746 1.00 90.00 14 GLN C O 1
ATOM 1798 N N . TYR C 3 15 ? 23.454 -32.554 28.441 1.00 83.00 15 TYR C N 1
ATOM 1799 C CA . TYR C 3 15 ? 23.717 -33.756 27.653 1.00 87.18 15 TYR C CA 1
ATOM 1800 C C . TYR C 3 15 ? 22.597 -33.981 26.626 1.00 90.13 15 TYR C C 1
ATOM 1801 O O . TYR C 3 15 ? 22.859 -34.391 25.497 1.00 92.17 15 TYR C O 1
ATOM 1810 N N . LEU C 3 16 ? 21.356 -33.713 27.031 1.00 88.50 16 LEU C N 1
ATOM 1811 C CA . LEU C 3 16 ? 20.185 -33.790 26.146 1.00 82.53 16 LEU C CA 1
ATOM 1812 C C . LEU C 3 16 ? 20.437 -33.124 24.780 1.00 74.85 16 LEU C C 1
ATOM 1813 O O . LEU C 3 16 ? 20.271 -33.759 23.739 1.00 66.92 16 LEU C O 1
ATOM 1818 N N . VAL C 3 17 ? 20.857 -31.857 24.798 1.00 70.58 17 VAL C N 1
ATOM 1819 C CA . VAL C 3 17 ? 21.129 -31.098 23.570 1.00 69.24 17 VAL C CA 1
ATOM 1820 C C . VAL C 3 17 ? 22.311 -31.657 22.757 1.00 74.78 17 VAL C C 1
ATOM 1821 O O . VAL C 3 17 ? 22.177 -31.869 21.555 1.00 75.60 17 VAL C O 1
ATOM 1825 N N . GLU C 3 18 ? 23.451 -31.903 23.407 1.00 82.78 18 GLU C N 1
ATOM 1826 C CA . GLU C 3 18 ? 24.675 -32.340 22.697 1.00 83.26 18 GLU C CA 1
ATOM 1827 C C . GLU C 3 18 ? 24.554 -33.727 22.052 1.00 78.52 18 GLU C C 1
ATOM 1828 O O . GLU C 3 18 ? 25.198 -33.994 21.035 1.00 76.41 18 GLU C O 1
ATOM 1834 N N . SER C 3 19 ? 23.743 -34.605 22.643 1.00 75.32 19 SER C N 1
ATOM 1835 C CA . SER C 3 19 ? 23.498 -35.937 22.077 1.00 75.44 19 SER C CA 1
ATOM 1836 C C . SER C 3 19 ? 22.658 -35.863 20.811 1.00 76.65 19 SER C C 1
ATOM 1837 O O . SER C 3 19 ? 22.584 -36.837 20.069 1.00 77.67 19 SER C O 1
ATOM 1840 N N . GLY C 3 20 ? 21.994 -34.727 20.597 1.00 78.53 20 GLY C N 1
ATOM 1841 C CA . GLY C 3 20 ? 21.009 -34.581 19.528 1.00 79.38 20 GLY C CA 1
ATOM 1842 C C . GLY C 3 20 ? 19.646 -35.153 19.891 1.00 77.59 20 GLY C C 1
ATOM 1843 O O . GLY C 3 20 ? 18.712 -35.110 19.085 1.00 83.79 20 GLY C O 1
ATOM 1844 N N . ASN C 3 21 ? 19.526 -35.684 21.105 1.00 73.79 21 ASN C N 1
ATOM 1845 C CA . ASN C 3 21 ? 18.282 -36.291 21.560 1.00 72.25 21 ASN C CA 1
ATOM 1846 C C . ASN C 3 21 ? 17.205 -35.250 21.842 1.00 65.92 21 ASN C C 1
ATOM 1847 O O . ASN C 3 21 ? 16.018 -35.566 21.749 1.00 71.11 21 ASN C O 1
ATOM 1852 N N . TYR C 3 22 ? 17.608 -34.021 22.177 1.00 53.26 22 TYR C N 1
ATOM 1853 C CA . TYR C 3 22 ? 16.655 -32.914 22.279 1.00 61.29 22 TYR C CA 1
ATOM 1854 C C . TYR C 3 22 ? 15.894 -32.760 20.955 1.00 67.19 22 TYR C C 1
ATOM 1855 O O . TYR C 3 22 ? 14.657 -32.714 20.940 1.00 61.34 22 TYR C O 1
ATOM 1864 N N . GLU C 3 23 ? 16.642 -32.698 19.853 1.00 65.80 23 GLU C N 1
ATOM 1865 C CA . GLU C 3 23 ? 16.052 -32.468 18.544 1.00 73.75 23 GLU C CA 1
ATOM 1866 C C . GLU C 3 23 ? 15.201 -33.652 18.075 1.00 69.28 23 GLU C C 1
ATOM 1867 O O . GLU C 3 23 ? 14.157 -33.436 17.458 1.00 63.71 23 GLU C O 1
ATOM 1873 N N . LEU C 3 24 ? 15.630 -34.881 18.377 1.00 59.80 24 LEU C N 1
ATOM 1874 C CA . LEU C 3 24 ? 14.843 -36.080 18.041 1.00 58.70 24 LEU C CA 1
ATOM 1875 C C . LEU C 3 24 ? 13.470 -36.054 18.686 1.00 56.94 24 LEU C C 1
ATOM 1876 O O . LEU C 3 24 ? 12.456 -36.271 18.022 1.00 66.53 24 LEU C O 1
ATOM 1881 N N . ILE C 3 25 ? 13.459 -35.818 19.994 1.00 56.37 25 ILE C N 1
ATOM 1882 C CA . ILE C 3 25 ? 12.223 -35.755 20.763 1.00 54.20 25 ILE C CA 1
ATOM 1883 C C . ILE C 3 25 ? 11.361 -34.593 20.290 1.00 48.96 25 ILE C C 1
ATOM 1884 O O . ILE C 3 25 ? 10.175 -34.756 20.060 1.00 49.17 25 ILE C O 1
ATOM 1889 N N . SER C 3 26 ? 11.974 -33.428 20.138 1.00 48.96 26 SER C N 1
ATOM 1890 C CA . SER C 3 26 ? 11.272 -32.241 19.669 1.00 52.73 26 SER C CA 1
ATOM 1891 C C . SER C 3 26 ? 10.601 -32.480 18.315 1.00 52.82 26 SER C C 1
ATOM 1892 O O . SER C 3 26 ? 9.432 -32.149 18.134 1.00 51.74 26 SER C O 1
ATOM 1895 N N . ASN C 3 27 ? 11.353 -33.064 17.382 1.00 56.83 27 ASN C N 1
ATOM 1896 C CA . ASN C 3 27 ? 10.846 -33.382 16.047 1.00 53.69 27 ASN C CA 1
ATOM 1897 C C . ASN C 3 27 ? 9.723 -34.418 16.101 1.00 50.77 27 ASN C C 1
ATOM 1898 O O . ASN C 3 27 ? 8.761 -34.323 15.349 1.00 46.77 27 ASN C O 1
ATOM 1903 N N . GLU C 3 28 ? 9.828 -35.392 16.998 1.00 45.79 28 GLU C N 1
ATOM 1904 C CA . GLU C 3 28 ? 8.757 -36.382 17.129 1.00 51.44 28 GLU C CA 1
ATOM 1905 C C . GLU C 3 28 ? 7.513 -35.700 17.664 1.00 47.65 28 GLU C C 1
ATOM 1906 O O . GLU C 3 28 ? 6.424 -35.932 17.171 1.00 55.00 28 GLU C O 1
ATOM 1912 N N . LEU C 3 29 ? 7.680 -34.837 18.660 1.00 46.29 29 LEU C N 1
ATOM 1913 C CA . LEU C 3 29 ? 6.549 -34.096 19.211 1.00 48.68 29 LEU C CA 1
ATOM 1914 C C . LEU C 3 29 ? 5.844 -33.272 18.121 1.00 50.62 29 LEU C C 1
ATOM 1915 O O . LEU C 3 29 ? 4.617 -33.201 18.096 1.00 49.90 29 LEU C O 1
ATOM 1920 N N . LYS C 3 30 ? 6.612 -32.658 17.222 1.00 45.51 30 LYS C N 1
ATOM 1921 C CA . LYS C 3 30 ? 6.016 -31.724 16.267 1.00 54.47 30 LYS C CA 1
ATOM 1922 C C . LYS C 3 30 ? 5.304 -32.478 15.139 1.00 50.05 30 LYS C C 1
ATOM 1923 O O . LYS C 3 30 ? 4.200 -32.114 14.765 1.00 48.97 30 LYS C O 1
ATOM 1929 N N . ALA C 3 31 ? 5.935 -33.543 14.646 1.00 48.76 31 ALA C N 1
ATOM 1930 C CA . ALA C 3 31 ? 5.347 -34.459 13.667 1.00 42.53 31 ALA C CA 1
ATOM 1931 C C . ALA C 3 31 ? 3.984 -34.935 14.144 1.00 42.90 31 ALA C C 1
ATOM 1932 O O . ALA C 3 31 ? 2.998 -34.854 13.422 1.00 48.94 31 ALA C O 1
ATOM 1934 N N . ARG C 3 32 ? 3.931 -35.392 15.388 1.00 45.07 32 ARG C N 1
ATOM 1935 C CA . ARG C 3 32 ? 2.693 -35.903 15.958 1.00 47.90 32 ARG C CA 1
ATOM 1936 C C . ARG C 3 32 ? 1.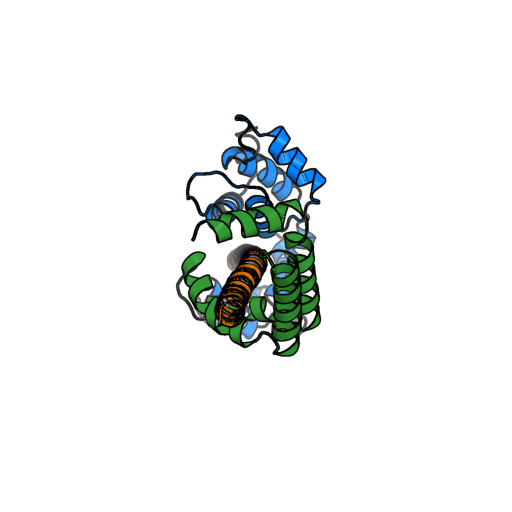661 -34.816 16.232 1.00 40.40 32 ARG C C 1
ATOM 1937 O O . ARG C 3 32 ? 0.462 -35.064 16.181 1.00 41.44 32 ARG C O 1
ATOM 1945 N N . LEU C 3 33 ? 2.116 -33.615 16.537 1.00 48.58 33 LEU C N 1
ATOM 1946 C CA . LEU C 3 33 ? 1.181 -32.537 16.794 1.00 49.74 33 LEU C CA 1
ATOM 1947 C C . LEU C 3 33 ? 0.563 -32.082 15.477 1.00 47.86 33 LEU C C 1
ATOM 1948 O O . LEU C 3 33 ? -0.643 -31.855 15.391 1.00 51.57 33 LEU C O 1
ATOM 1953 N N . LEU C 3 34 ? 1.391 -31.994 14.444 1.00 48.07 34 LEU C N 1
ATOM 1954 C CA . LEU C 3 34 ? 0.914 -31.705 13.096 1.00 47.07 34 LEU C CA 1
ATOM 1955 C C . LEU C 3 34 ? -0.076 -32.770 12.627 1.00 38.95 34 LEU C C 1
ATOM 1956 O O . LEU C 3 34 ? -1.133 -32.449 12.115 1.00 42.83 34 LEU C O 1
ATOM 1961 N N . GLN C 3 35 ? 0.280 -34.033 12.814 1.00 40.34 35 GLN C N 1
ATOM 1962 C CA . GLN C 3 35 ? -0.542 -35.142 12.341 1.00 43.63 35 GLN C CA 1
ATOM 1963 C C . GLN C 3 35 ? -1.954 -35.174 12.903 1.00 39.55 35 GLN C C 1
ATOM 1964 O O . GLN C 3 35 ? -2.868 -35.598 12.215 1.00 48.70 35 GLN C O 1
ATOM 1970 N N . GLU C 3 36 ? -2.121 -34.746 14.149 1.00 48.85 36 GLU C N 1
ATOM 1971 C CA . GLU C 3 36 ? -3.416 -34.822 14.834 1.00 43.94 36 GLU C CA 1
ATOM 1972 C C . GLU C 3 36 ? -4.241 -33.544 14.730 1.00 44.18 36 GLU C C 1
ATOM 1973 O O . GLU C 3 36 ? -5.327 -33.478 15.299 1.00 44.05 36 GLU C O 1
ATOM 1979 N N . GLY C 3 37 ? -3.714 -32.531 14.037 1.00 44.78 37 GLY C N 1
ATOM 1980 C CA . GLY C 3 37 ? -4.451 -31.290 13.750 1.00 42.00 37 GLY C CA 1
ATOM 1981 C C . GLY C 3 37 ? -4.174 -30.138 14.696 1.00 51.17 37 GLY C C 1
ATOM 1982 O O . GLY C 3 37 ? -4.724 -29.050 14.544 1.00 56.39 37 GLY C O 1
ATOM 1983 N N . TRP C 3 38 ? -3.299 -30.360 15.664 1.00 50.02 38 TRP C N 1
ATOM 1984 C CA . TRP C 3 38 ? -3.128 -29.417 16.759 1.00 47.12 38 TRP C CA 1
ATOM 1985 C C . TRP C 3 38 ? -2.635 -28.027 16.315 1.00 46.09 38 TRP C C 1
ATOM 1986 O O . TRP C 3 38 ? -2.961 -27.018 16.950 1.00 52.65 38 TRP C O 1
ATOM 1997 N N . VAL C 3 39 ? -1.870 -27.969 15.229 1.00 45.39 39 VAL C N 1
ATOM 1998 C CA . VAL C 3 39 ? -1.379 -26.689 14.719 1.00 45.89 39 VAL C CA 1
ATOM 1999 C C . VAL C 3 39 ? -2.544 -25.798 14.278 1.00 46.08 39 VAL C C 1
ATOM 2000 O O . VAL C 3 39 ? -2.585 -24.606 14.586 1.00 52.22 3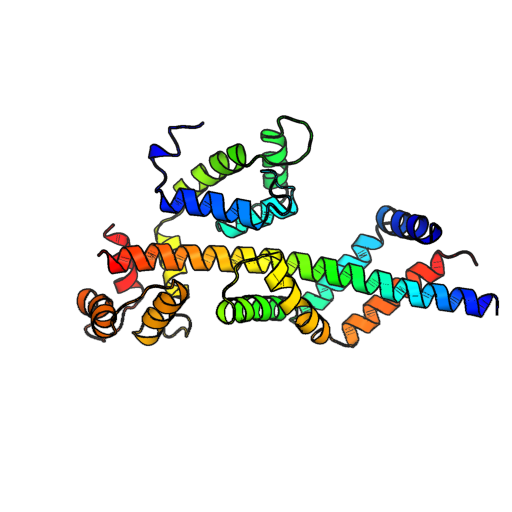9 VAL C O 1
ATOM 2004 N N . ASP C 3 40 ? -3.507 -26.379 13.581 1.00 51.11 40 ASP C N 1
ATOM 2005 C CA . ASP C 3 40 ? -4.706 -25.630 13.192 1.00 50.48 40 ASP C CA 1
ATOM 2006 C C . ASP C 3 40 ? -5.563 -25.228 14.386 1.00 50.10 40 ASP C C 1
ATOM 2007 O O . ASP C 3 40 ? -6.233 -24.198 14.347 1.00 54.04 40 ASP C O 1
ATOM 2012 N N . LYS C 3 41 ? -5.538 -26.037 15.442 1.00 54.91 41 LYS C N 1
ATOM 2013 C CA . LYS C 3 41 ? -6.305 -25.741 16.649 1.00 50.78 41 LYS C CA 1
ATOM 2014 C C . LYS C 3 41 ? -5.706 -24.598 17.429 1.00 46.98 41 LYS C C 1
ATOM 2015 O O . LYS C 3 41 ? -6.434 -23.732 17.911 1.00 51.19 41 LYS C O 1
ATOM 2021 N N . VAL C 3 42 ? -4.386 -24.580 17.551 1.00 48.64 42 VAL C N 1
ATOM 2022 C CA . VAL C 3 42 ? -3.730 -23.451 18.191 1.00 50.27 42 VAL C CA 1
ATOM 2023 C C . VAL C 3 42 ? -4.022 -22.175 17.381 1.00 53.53 42 VAL C C 1
ATOM 2024 O O . VAL C 3 42 ? -4.277 -21.119 17.953 1.00 49.56 42 VAL C O 1
ATOM 2028 N N . LYS C 3 43 ? -4.018 -22.280 16.054 1.00 49.82 43 LYS C N 1
ATOM 2029 C CA . LYS C 3 43 ? -4.253 -21.110 15.208 1.00 50.47 43 LYS C CA 1
ATOM 2030 C C . LYS C 3 43 ? -5.671 -20.561 15.391 1.00 51.16 43 LYS C C 1
ATOM 2031 O O . LYS C 3 43 ? -5.868 -19.342 15.458 1.00 54.45 43 LYS C O 1
ATOM 2037 N N . ASP C 3 44 ? -6.646 -21.462 15.489 1.00 54.42 44 ASP C N 1
ATOM 2038 C CA . ASP C 3 44 ? -8.042 -21.077 15.703 1.00 58.03 44 ASP C CA 1
ATOM 2039 C C . ASP C 3 44 ? -8.206 -20.442 17.059 1.00 52.72 44 ASP C C 1
ATOM 2040 O O . ASP C 3 44 ? -8.894 -19.436 17.206 1.00 51.13 44 ASP C O 1
ATOM 2045 N N . LEU C 3 45 ? -7.571 -21.052 18.049 1.00 50.37 45 LEU C N 1
ATOM 2046 C CA . LEU C 3 45 ? -7.607 -20.543 19.409 1.00 54.83 45 LEU C CA 1
ATOM 2047 C C . LEU C 3 45 ? -7.026 -19.118 19.470 1.00 59.75 45 LEU C C 1
ATOM 2048 O O . LEU C 3 45 ? -7.592 -18.250 20.128 1.00 58.47 45 LEU C O 1
ATOM 2053 N N . THR C 3 46 ? -5.908 -18.883 18.780 1.00 54.75 46 THR C N 1
ATOM 2054 C CA . THR C 3 46 ? -5.273 -17.562 18.756 1.00 54.05 46 THR C CA 1
ATOM 2055 C C . THR C 3 46 ? -6.159 -16.533 18.048 1.00 59.48 46 THR C C 1
ATOM 2056 O O . THR C 3 46 ? -6.375 -15.441 18.569 1.00 55.83 46 THR C O 1
ATOM 2060 N N . LYS C 3 47 ? -6.668 -16.897 16.870 1.00 52.20 47 LYS C N 1
ATOM 2061 C CA . LYS C 3 47 ? -7.543 -16.028 16.083 1.00 58.61 47 LYS C CA 1
ATOM 2062 C C . LYS C 3 47 ? -8.812 -15.668 16.845 1.00 63.08 47 LYS C C 1
ATOM 2063 O O . LYS C 3 47 ? -9.217 -14.507 16.887 1.00 64.08 47 LYS C O 1
ATOM 2069 N N . SER C 3 48 ? -9.433 -16.687 17.428 1.00 64.92 48 SER C N 1
ATOM 2070 C CA . SER C 3 48 ? -10.680 -16.541 18.162 1.00 66.83 48 SER C CA 1
ATOM 2071 C C . SER C 3 48 ? -10.490 -15.662 19.396 1.00 71.04 48 SER C C 1
ATOM 2072 O O . SER C 3 48 ? -11.345 -14.845 19.728 1.00 77.99 48 SER C O 1
ATOM 2075 N N . GLU C 3 49 ? -9.353 -15.826 20.059 1.00 72.91 49 GLU C N 1
ATOM 2076 C CA . GLU C 3 49 ? -9.062 -15.099 21.280 1.00 74.81 49 GLU C CA 1
ATOM 2077 C C . GLU C 3 49 ? -8.738 -13.627 20.995 1.00 77.61 49 GLU C C 1
ATOM 2078 O O . GLU C 3 49 ? -8.811 -12.797 21.896 1.00 84.26 49 GLU C O 1
ATOM 2084 N N . MET C 3 50 ? -8.388 -13.299 19.753 1.00 76.30 50 MET C N 1
ATOM 2085 C CA . MET C 3 50 ? -8.065 -11.914 19.398 1.00 75.65 50 MET C CA 1
ATOM 2086 C C . MET C 3 50 ? -9.307 -11.059 19.154 1.00 79.36 50 MET C C 1
ATOM 2087 O O . MET C 3 50 ? -9.287 -9.861 19.429 1.00 86.83 50 MET C O 1
ATOM 2092 N N . ASN C 3 51 ? -10.373 -11.662 18.629 1.00 84.39 51 ASN C N 1
ATOM 2093 C CA . ASN C 3 51 ? -11.663 -10.967 18.481 1.00 89.04 51 ASN C CA 1
ATOM 2094 C C . ASN C 3 51 ? -12.373 -10.746 19.820 1.00 87.68 51 ASN C C 1
ATOM 2095 O O . ASN C 3 51 ? -13.014 -9.711 20.029 1.00 85.06 51 ASN C O 1
ATOM 2100 N N . ILE C 3 52 ? -12.244 -11.718 20.720 1.00 88.23 52 ILE C N 1
ATOM 2101 C CA . ILE C 3 52 ? -12.857 -11.652 22.049 1.00 89.42 52 ILE C CA 1
ATOM 2102 C C . ILE C 3 52 ? -12.126 -10.666 22.974 1.00 91.50 52 ILE C C 1
ATOM 2103 O O . ILE C 3 52 ? -12.576 -10.430 24.089 1.00 96.14 52 ILE C O 1
ATOM 2108 N N . ASN C 3 53 ? -11.023 -10.074 22.511 1.00 95.72 53 ASN C N 1
ATOM 2109 C CA . ASN C 3 53 ? -10.135 -9.306 23.388 1.00 97.23 53 ASN C CA 1
ATOM 2110 C C . ASN C 3 53 ? -9.801 -7.901 22.871 1.00 97.15 53 ASN C C 1
ATOM 2111 O O . ASN C 3 53 ? -9.694 -7.669 21.662 1.00 94.04 53 ASN C O 1
ATOM 2116 N N . GLU C 3 54 ? -9.632 -6.976 23.816 1.00 97.38 54 GLU C N 1
ATOM 2117 C CA . GLU C 3 54 ? -9.163 -5.623 23.532 1.00 96.18 54 GLU C CA 1
ATOM 2118 C C . GLU C 3 54 ? -7.698 -5.665 23.102 1.00 92.70 54 GLU C C 1
ATOM 2119 O O . GLU C 3 54 ? -7.292 -4.956 22.183 1.00 89.49 54 GLU C O 1
ATOM 2125 N N . SER C 3 55 ? -6.926 -6.525 23.767 1.00 89.67 55 SER C N 1
ATOM 2126 C CA . SER C 3 55 ? -5.464 -6.509 23.707 1.00 87.06 55 SER C CA 1
ATOM 2127 C C . SER C 3 55 ? -4.832 -7.171 22.466 1.00 85.25 55 SER C C 1
ATOM 2128 O O . SER C 3 55 ? -5.335 -8.163 21.931 1.00 84.08 55 SER C O 1
ATOM 2131 N N . THR C 3 56 ? -3.720 -6.578 22.033 1.00 81.61 56 THR C N 1
ATOM 2132 C CA . THR C 3 56 ? -2.841 -7.110 20.995 1.00 76.01 56 THR C CA 1
ATOM 2133 C C . THR C 3 56 ? -1.628 -7.759 21.647 1.00 72.55 56 THR C C 1
ATOM 2134 O O . THR C 3 56 ? -0.776 -8.318 20.957 1.00 76.41 56 THR C O 1
ATOM 2138 N N . ASN C 3 57 ? -1.551 -7.686 22.976 1.00 72.03 57 ASN C N 1
ATOM 2139 C CA . ASN C 3 57 ? -0.322 -8.007 23.693 1.00 68.02 57 ASN C CA 1
ATOM 2140 C C . ASN C 3 57 ? 0.117 -9.444 23.455 1.00 66.54 57 ASN C C 1
ATOM 2141 O O . ASN C 3 57 ? -0.633 -10.385 23.704 1.00 59.32 57 ASN C O 1
ATOM 2146 N N . PHE C 3 58 ? 1.343 -9.591 22.971 1.00 64.97 58 PHE C N 1
ATOM 2147 C CA . PHE C 3 58 ? 1.894 -10.887 22.645 1.00 61.48 58 PHE C CA 1
ATOM 2148 C C . PHE C 3 58 ? 1.754 -11.864 23.810 1.00 64.65 58 PHE C C 1
ATOM 2149 O O . PHE C 3 58 ? 1.177 -12.944 23.666 1.00 61.04 58 PHE C O 1
ATOM 2157 N N . THR C 3 59 ? 2.280 -11.467 24.964 1.00 65.81 59 THR C N 1
ATOM 2158 C CA . THR C 3 59 ? 2.317 -12.329 26.135 1.00 54.93 59 THR C CA 1
ATOM 2159 C C . THR C 3 59 ? 0.945 -12.564 26.756 1.00 60.15 59 THR C C 1
ATOM 2160 O O . THR C 3 59 ? 0.626 -13.673 27.177 1.00 61.58 59 THR C O 1
ATOM 2164 N N . GLN C 3 60 ? 0.126 -11.527 26.802 1.00 61.06 60 GLN C N 1
ATOM 2165 C CA . GLN C 3 60 ? -1.209 -11.651 27.366 1.00 62.99 60 GLN C CA 1
ATOM 2166 C C . GLN C 3 60 ? -2.072 -12.671 26.619 1.00 66.03 60 GLN C C 1
ATOM 2167 O O . GLN C 3 60 ? -2.676 -13.542 27.244 1.00 72.59 60 GLN C O 1
ATOM 2173 N N . ILE C 3 61 ? -2.130 -12.573 25.292 1.00 58.51 61 ILE C N 1
ATOM 2174 C CA . ILE C 3 61 ? -2.964 -13.494 24.506 1.00 61.27 61 ILE C CA 1
ATOM 2175 C C . ILE C 3 61 ? -2.441 -14.929 24.613 1.00 61.26 61 ILE C C 1
ATOM 2176 O O . ILE C 3 61 ? -3.223 -15.878 24.637 1.00 62.15 61 ILE C O 1
ATOM 2181 N N . LEU C 3 62 ? -1.122 -15.081 24.688 1.00 62.35 62 LEU C N 1
ATOM 2182 C CA . LEU C 3 62 ? -0.518 -16.403 24.852 1.00 61.47 62 LEU C CA 1
ATOM 2183 C C . LEU C 3 62 ? -1.025 -17.054 26.129 1.00 59.84 62 LEU C C 1
ATOM 2184 O O . LEU C 3 62 ? -1.363 -18.234 26.132 1.00 57.28 62 LEU C O 1
ATOM 2189 N N . SER C 3 63 ? -1.105 -16.280 27.207 1.00 63.95 63 SER C N 1
ATOM 2190 C CA . SER C 3 63 ? -1.470 -16.847 28.507 1.00 65.42 63 SER C CA 1
ATOM 2191 C C . SER C 3 63 ? -2.940 -17.287 28.575 1.00 63.33 63 SER C C 1
ATOM 2192 O O . SER C 3 63 ? -3.295 -18.092 29.433 1.00 70.61 63 SER C O 1
ATOM 2195 N N . THR C 3 64 ? -3.786 -16.776 27.682 1.00 58.29 64 THR C N 1
ATOM 2196 C CA . THR C 3 64 ? -5.170 -17.255 27.590 1.00 65.87 64 THR C CA 1
ATOM 2197 C C . THR C 3 64 ? -5.292 -18.474 26.674 1.00 65.16 64 THR C C 1
ATOM 2198 O O . THR C 3 64 ? -6.086 -19.382 26.927 1.00 61.48 64 THR C O 1
ATOM 2202 N N . VAL C 3 65 ? -4.511 -18.471 25.600 1.00 64.84 65 VAL C N 1
ATOM 2203 C CA . VAL C 3 65 ? -4.483 -19.571 24.645 1.00 63.44 65 VAL C CA 1
ATOM 2204 C C . VAL C 3 65 ? -3.819 -20.845 25.239 1.00 66.10 65 VAL C C 1
ATOM 2205 O O . VAL C 3 65 ? -4.262 -21.967 24.966 1.00 63.40 65 VAL C O 1
ATOM 2209 N N . GLU C 3 66 ? -2.775 -20.670 26.052 1.00 64.43 66 GLU C N 1
ATOM 2210 C CA . GLU C 3 66 ? -1.971 -21.801 26.542 1.00 67.98 66 GLU C CA 1
ATOM 2211 C C . GLU C 3 66 ? -2.789 -22.860 27.299 1.00 63.45 66 GLU C C 1
ATOM 2212 O O . GLU C 3 66 ? -2.850 -24.003 26.867 1.00 58.48 66 GLU C O 1
ATOM 2218 N N . PRO C 3 67 ? -3.442 -22.491 28.411 1.00 63.75 67 PRO C N 1
ATOM 2219 C CA . PRO C 3 67 ? -4.189 -23.555 29.090 1.00 64.62 67 PRO C CA 1
ATOM 2220 C C . PRO C 3 67 ? -5.089 -24.347 28.139 1.00 62.04 67 PRO C C 1
ATOM 2221 O O . PRO C 3 67 ? -5.087 -25.575 28.190 1.00 66.27 67 PRO C O 1
ATOM 2225 N N . LYS C 3 68 ? -5.819 -23.654 27.264 1.00 57.75 68 LYS C N 1
ATOM 2226 C CA . LYS C 3 68 ? -6.829 -24.307 26.422 1.00 57.47 68 LYS C CA 1
ATOM 2227 C C . LYS C 3 68 ? -6.180 -25.219 25.390 1.00 57.17 68 LYS C C 1
ATOM 2228 O O . LYS C 3 68 ? -6.683 -26.310 25.127 1.00 56.02 68 LYS C O 1
ATOM 2234 N N . ALA C 3 69 ? -5.062 -24.765 24.823 1.00 56.17 69 ALA C N 1
ATOM 2235 C CA . ALA C 3 69 ? -4.308 -25.523 23.811 1.00 56.49 69 ALA C CA 1
ATOM 2236 C C . ALA C 3 69 ? -3.758 -26.834 24.344 1.00 53.75 69 ALA C C 1
ATOM 2237 O O . ALA C 3 69 ? -3.808 -27.850 23.657 1.00 63.06 69 ALA C O 1
ATOM 2239 N N . LEU C 3 70 ? -3.225 -26.805 25.563 1.00 56.52 70 LEU C N 1
ATOM 2240 C CA . LEU C 3 70 ? -2.659 -28.005 26.186 1.00 61.88 70 LEU C CA 1
ATOM 2241 C C . LEU C 3 70 ? -3.703 -29.116 26.399 1.00 60.35 70 LEU C C 1
ATOM 2242 O O . LEU C 3 70 ? -3.391 -30.293 26.246 1.00 67.10 70 LEU C O 1
ATOM 2247 N N . GLU C 3 71 ? -4.939 -28.750 26.714 1.00 57.85 71 GLU C N 1
ATOM 2248 C CA . GLU C 3 71 ? -5.976 -29.756 26.958 1.00 68.52 71 GLU C CA 1
ATOM 2249 C C . GLU C 3 71 ? -6.368 -30.476 25.669 1.00 69.20 71 GLU C C 1
ATOM 2250 O O . GLU C 3 71 ? -6.864 -31.603 25.708 1.00 76.54 71 GLU C O 1
ATOM 2256 N N . MET C 3 72 ? -6.125 -29.838 24.528 1.00 66.80 72 MET C N 1
ATOM 2257 C CA . MET C 3 72 ? -6.464 -30.433 23.237 1.00 65.26 72 MET C CA 1
ATOM 2258 C C . MET C 3 72 ? -5.403 -31.418 22.706 1.00 61.32 72 MET C C 1
ATOM 2259 O O . MET C 3 72 ? -5.594 -31.994 21.644 1.00 62.07 72 MET C O 1
ATOM 2264 N N . VAL C 3 73 ? -4.304 -31.625 23.430 1.00 55.24 73 VAL C N 1
ATOM 2265 C CA . VAL C 3 73 ? -3.303 -32.614 23.007 1.00 53.03 73 VAL C CA 1
ATOM 2266 C C . VAL C 3 73 ? -3.808 -34.027 23.298 1.00 49.39 73 VAL C C 1
ATOM 2267 O O . VAL C 3 73 ? -4.290 -34.300 24.387 1.00 57.89 73 VAL C O 1
ATOM 2271 N N . SER C 3 74 ? -3.713 -34.921 22.321 1.00 57.19 74 SER C N 1
ATOM 2272 C CA . SER C 3 74 ? -4.281 -36.266 22.465 1.00 55.60 74 SER C CA 1
ATOM 2273 C C . SER C 3 74 ? -3.482 -37.073 23.466 1.00 50.44 74 SER C C 1
ATOM 2274 O O . SER C 3 74 ? -2.282 -36.871 23.597 1.00 54.71 74 SER C O 1
ATOM 2277 N N . ASP C 3 75 ? -4.157 -37.996 24.150 1.00 58.21 75 ASP C N 1
ATOM 2278 C CA . ASP C 3 75 ? -3.518 -38.884 25.136 1.00 60.33 75 ASP C CA 1
ATOM 2279 C C . ASP C 3 75 ? -2.411 -39.701 24.456 1.00 59.83 75 ASP C C 1
ATOM 2280 O O . ASP C 3 75 ? -1.370 -39.992 25.049 1.00 57.33 75 ASP C O 1
ATOM 2285 N N . SER C 3 76 ? -2.652 -40.051 23.197 1.00 56.98 76 SER C N 1
ATOM 2286 C CA . SER C 3 76 ? -1.722 -40.839 22.399 1.00 60.61 76 SER C CA 1
ATOM 2287 C C . SER C 3 76 ? -0.369 -40.138 22.160 1.00 60.72 76 SER C C 1
ATOM 2288 O O . SER C 3 76 ? 0.695 -40.754 22.311 1.00 56.77 76 SER C O 1
ATOM 2291 N N . THR C 3 77 ? -0.414 -38.863 21.780 1.00 54.59 77 THR C N 1
ATOM 2292 C CA . THR C 3 77 ? 0.805 -38.055 21.614 1.00 55.45 77 THR C CA 1
ATOM 2293 C C . THR C 3 77 ? 1.516 -37.834 22.951 1.00 57.08 77 THR C C 1
ATOM 2294 O O . THR C 3 77 ? 2.743 -37.948 23.037 1.00 57.55 77 THR C O 1
ATOM 2298 N N . ARG C 3 78 ? 0.741 -37.533 23.991 1.00 59.33 78 ARG C N 1
ATOM 2299 C CA . ARG C 3 78 ? 1.300 -37.314 25.322 1.00 60.50 78 ARG C CA 1
ATOM 2300 C C . ARG C 3 78 ? 2.039 -38.557 25.787 1.00 56.78 78 ARG C C 1
ATOM 2301 O O . ARG C 3 78 ? 3.200 -38.488 26.195 1.00 59.20 78 ARG C O 1
ATOM 2309 N N . GLU C 3 79 ? 1.363 -39.696 25.712 1.00 55.15 79 GLU C N 1
ATOM 2310 C CA . GLU C 3 79 ? 1.935 -40.946 26.189 1.00 57.14 79 GLU C CA 1
ATOM 2311 C C . GLU C 3 79 ? 3.158 -41.404 25.398 1.00 54.58 79 GLU C C 1
ATOM 2312 O O . GLU C 3 79 ? 4.113 -41.912 25.981 1.00 56.18 79 GLU C O 1
ATOM 2318 N N . THR C 3 80 ? 3.149 -41.194 24.087 1.00 50.64 80 THR C N 1
ATOM 2319 C CA . THR C 3 80 ? 4.243 -41.657 23.244 1.00 51.03 80 THR C CA 1
ATOM 2320 C C . THR C 3 80 ? 5.497 -40.810 23.419 1.00 51.54 80 THR C C 1
ATOM 2321 O O . THR C 3 80 ? 6.608 -41.341 23.422 1.00 60.22 80 THR C O 1
ATOM 2325 N N . VAL C 3 81 ? 5.327 -39.503 23.583 1.00 53.25 81 VAL C N 1
ATOM 2326 C CA . VAL C 3 81 ? 6.476 -38.636 23.837 1.00 53.71 81 VAL C CA 1
ATOM 2327 C C . VAL C 3 81 ? 6.978 -38.790 25.276 1.00 51.74 81 VAL C C 1
ATOM 2328 O O . VAL C 3 81 ? 8.190 -38.791 25.508 1.00 53.45 81 VAL C O 1
ATOM 2332 N N . LEU C 3 82 ? 6.062 -38.908 26.237 1.00 52.30 82 LEU C N 1
ATOM 2333 C CA . LEU C 3 82 ? 6.460 -39.159 27.632 1.00 54.37 82 LEU C CA 1
ATOM 2334 C C . LEU C 3 82 ? 7.317 -40.411 27.678 1.00 55.42 82 LEU C C 1
ATOM 2335 O O . LEU C 3 82 ? 8.412 -40.391 28.222 1.00 55.74 82 LEU C O 1
ATOM 2340 N N . LYS C 3 83 ? 6.826 -41.485 27.062 1.00 58.35 83 LYS C N 1
ATOM 2341 C CA . LYS C 3 83 ? 7.550 -42.753 27.015 1.00 56.93 83 LYS C CA 1
ATOM 2342 C C . LYS C 3 83 ? 8.934 -42.585 26.413 1.00 53.68 83 LYS C C 1
ATOM 2343 O O . LYS C 3 83 ? 9.892 -43.196 26.871 1.00 69.28 83 LYS C O 1
ATOM 2349 N N . GLN C 3 84 ? 9.039 -41.758 25.382 1.00 56.74 84 GLN C N 1
ATOM 2350 C CA . GLN C 3 84 ? 10.312 -41.570 24.694 1.00 57.74 84 GLN C CA 1
ATOM 2351 C C . GLN C 3 84 ? 11.323 -40.832 25.564 1.00 56.09 84 GLN C C 1
ATOM 2352 O O . GLN C 3 84 ? 12.507 -41.150 25.537 1.00 56.98 84 GLN C O 1
ATOM 2358 N N . ILE C 3 85 ? 10.850 -39.841 26.316 1.00 57.12 85 ILE C N 1
ATOM 2359 C CA . ILE C 3 85 ? 11.709 -39.052 27.200 1.00 58.43 85 ILE C CA 1
ATOM 2360 C C . ILE C 3 85 ? 12.175 -39.918 28.370 1.00 61.98 85 ILE C C 1
ATOM 2361 O O . ILE C 3 85 ? 13.335 -39.851 28.764 1.00 62.79 85 ILE C O 1
ATOM 2366 N N . ARG C 3 86 ? 11.257 -40.724 28.907 1.00 61.99 86 ARG C N 1
ATOM 2367 C CA . ARG C 3 86 ? 11.543 -41.635 30.020 1.00 66.21 86 ARG C CA 1
ATOM 2368 C C . ARG C 3 86 ? 12.651 -42.616 29.635 1.00 65.79 86 ARG C C 1
ATOM 2369 O O . ARG C 3 86 ? 13.629 -42.762 30.359 1.00 60.00 86 ARG C O 1
ATOM 2377 N N . GLU C 3 87 ? 12.514 -43.257 28.477 1.00 69.08 87 GLU C N 1
ATOM 2378 C CA . GLU C 3 87 ? 13.536 -44.192 27.991 1.00 65.40 87 GLU C CA 1
ATOM 2379 C C . GLU C 3 87 ? 14.919 -43.552 27.850 1.00 64.95 87 GLU C C 1
ATOM 2380 O O . GLU C 3 87 ? 15.927 -44.180 28.165 1.00 71.72 87 GLU C O 1
ATOM 2386 N N . PHE C 3 88 ? 14.969 -42.303 27.406 1.00 61.91 88 PHE C N 1
ATOM 2387 C CA . PHE C 3 88 ? 16.239 -41.569 27.337 1.00 68.28 88 PHE C CA 1
ATOM 2388 C C . PHE C 3 88 ? 16.839 -41.267 28.713 1.00 65.80 88 PHE C C 1
ATOM 2389 O O . PHE C 3 88 ? 18.060 -41.232 28.869 1.00 60.19 88 PHE C O 1
ATOM 2397 N N . LEU C 3 89 ? 15.981 -40.989 29.690 1.00 59.64 89 LEU C N 1
ATOM 2398 C CA . LEU C 3 89 ? 16.448 -40.651 31.021 1.00 64.76 89 LEU C CA 1
ATOM 2399 C C . LEU C 3 89 ? 17.013 -41.919 31.657 1.00 67.37 89 LEU C C 1
ATOM 2400 O O . LEU C 3 89 ? 18.128 -41.919 32.173 1.00 65.64 89 LEU C O 1
ATOM 2405 N N . GLU C 3 90 ? 16.241 -42.999 31.559 1.00 69.17 90 GLU C N 1
ATOM 2406 C CA . GLU C 3 90 ? 16.640 -44.327 32.025 1.00 75.39 90 GLU C CA 1
ATOM 2407 C C . GLU C 3 90 ? 18.057 -44.717 31.608 1.00 77.84 90 GLU C C 1
ATOM 2408 O O . GLU C 3 90 ? 18.825 -45.269 32.398 1.00 77.88 90 GLU C O 1
ATOM 2414 N N . GLU C 3 91 ? 18.387 -44.431 30.357 1.00 80.35 91 GLU C N 1
ATOM 2415 C CA . GLU C 3 91 ? 19.664 -44.827 29.790 1.00 84.05 91 GLU C CA 1
ATOM 2416 C C . GLU C 3 91 ? 20.803 -43.952 30.304 1.00 82.87 91 GLU C C 1
ATOM 2417 O O . GLU C 3 91 ? 21.963 -44.319 30.164 1.00 84.65 91 GLU C O 1
ATOM 2423 N N . ILE C 3 92 ? 20.471 -42.815 30.916 1.00 81.05 92 ILE C N 1
ATOM 2424 C CA . ILE C 3 92 ? 21.468 -41.808 31.297 1.00 85.46 92 ILE C CA 1
ATOM 2425 C C . ILE C 3 92 ? 21.713 -41.656 32.803 1.00 84.65 92 ILE C C 1
ATOM 2426 O O . ILE C 3 92 ? 22.854 -41.468 33.219 1.00 86.71 92 ILE C O 1
ATOM 2431 N N . VAL C 3 93 ? 20.656 -41.719 33.609 1.00 83.92 93 VAL C N 1
ATOM 2432 C CA . VAL C 3 93 ? 20.778 -41.503 35.055 1.00 83.76 93 VAL C CA 1
ATOM 2433 C C . VAL C 3 93 ? 21.444 -42.718 35.712 1.00 88.47 93 VAL C C 1
ATOM 2434 O O . VAL C 3 93 ? 20.913 -43.823 35.656 1.00 84.42 93 VAL C O 1
ATOM 2438 N N . ASP C 3 94 ? 22.594 -42.489 36.342 1.00 90.66 94 ASP C N 1
ATOM 2439 C CA . ASP C 3 94 ? 23.502 -43.560 36.798 1.00 94.01 94 ASP C CA 1
ATOM 2440 C C . ASP C 3 94 ? 22.807 -44.772 37.452 1.00 95.50 94 ASP C C 1
ATOM 2441 O O . ASP C 3 94 ? 21.961 -44.604 38.334 1.00 94.15 94 ASP C O 1
ATOM 2446 N N . THR C 3 95 ? 23.190 -45.976 37.003 1.00 95.59 95 THR C N 1
ATOM 2447 C CA . THR C 3 95 ? 22.619 -47.281 37.433 1.00 97.59 95 THR C CA 1
ATOM 2448 C C . THR C 3 95 ? 21.261 -47.226 38.140 1.00 96.07 95 THR C C 1
ATOM 2449 O O . THR C 3 95 ? 20.445 -48.142 38.003 1.00 87.48 95 THR C O 1
#

Nearest PDB structures (foldseek):
  4wa6-assembly2_F  TM=9.308E-01  e=1.729E-10  Saccharomyces cerevisiae S288C
  4wa6-assembly3_B  TM=9.529E-01  e=4.139E-10  Saccharomyces cerevisiae S288C
  3kik-assembly3_C  TM=9.287E-01  e=3.889E-10  Saccharomyces cerevisiae
  4zux-assembly1_V  TM=9.549E-01  e=9.911E-10  Saccharomyces cerevisiae S288C
  4mbe-assembly2_F  TM=8.596E-01  e=4.139E-10  Saccharomyces cerevisiae S288C

Sequence (297 aa):
QSGPLNSELLEEQKQEIYEAFSLFDMNNDGFLDYHELKVAMKALGFELPKREILDLIDEYDSEGRHLMKYDDFYIVMGEKILKRDPLDEIKRAFQLFDDDHTGKISIKNLRRVAKELGETLTDEELRAMIEEFDLDGDGEINENEFIAICTDSSEANYRKDFIDTMTRELYDAFLHERLYLIYMDSRAELKRNSTLKKKFFEKWQASAQLKSQIQQYLVESGNYELISNELKARLLQEGWVDKVKDLTKSEMNINESTNFTQILSTVEPKALEMVSDSTRETVLKQIREFLEEIVDT

CATH classification: 1.10.238.10

Radius of gyration: 23.97 Å; Cα contacts (8 Å, |Δi|>4): 254; chains: 3; bounding box: 56×57×60 Å

Secondary structure (DSSP, 8-state):
-TTTTTTTS-HHHHHHHHHHHHHH-TTSSSEE-HHHHHHHHHHTT----HHHHHHHHHHH-TTSSS-EEHHHHHHHHHHHHHT--HHHHHHHHHHHH-TT-SSEE-HHHHHHHHHHTT----HHHHHHHHHTT-SSSSSSEEHHHHHHHHHH-/-HHHHHHHHHHHHHHHHHHHHHHHHHHHHHHHHHHHHHHHHHHHHHHHHHHHT-/--HHHHHHHHHHHTTHHHHHHHHHHHHHHHTTHHHHHHHHHHHHHHS-S---HHHHHHHHHHHHHHTS-HHHHHHHHHHHHHHHHTTS--